Protein AF-R9KSI9-F1 (afdb_monomer)

Structure (mmCIF, N/CA/C/O backbone):
data_AF-R9KSI9-F1
#
_entry.id   AF-R9KSI9-F1
#
loop_
_atom_site.group_PDB
_atom_site.id
_atom_site.type_symbol
_atom_site.label_atom_id
_atom_site.label_alt_id
_atom_site.label_comp_id
_atom_site.label_asym_id
_atom_site.label_entity_id
_atom_site.label_seq_id
_atom_site.pdbx_PDB_ins_code
_atom_site.Cartn_x
_atom_site.Cartn_y
_atom_site.Cartn_z
_atom_site.occupancy
_atom_site.B_iso_or_equiv
_atom_site.auth_seq_id
_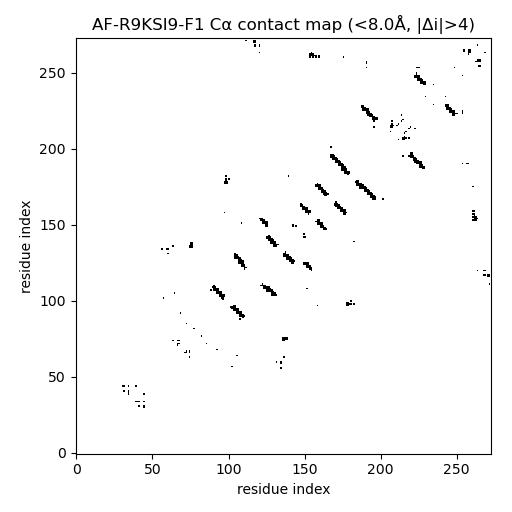atom_site.auth_comp_id
_atom_site.auth_asym_id
_atom_site.auth_atom_id
_atom_site.pdbx_PDB_model_num
ATOM 1 N N . MET A 1 1 ? -2.926 -56.319 15.032 1.00 34.53 1 MET A N 1
ATOM 2 C CA . MET A 1 1 ? -3.836 -56.037 16.160 1.00 34.53 1 MET A CA 1
ATOM 3 C C . MET A 1 1 ? -4.052 -54.531 16.186 1.00 34.53 1 MET A C 1
ATOM 5 O O . MET A 1 1 ? -3.227 -53.806 16.716 1.00 34.53 1 MET A O 1
ATOM 9 N N . ILE A 1 2 ? -5.070 -54.067 15.459 1.00 29.95 2 ILE A N 1
ATOM 10 C CA . ILE A 1 2 ? -5.413 -52.649 15.288 1.00 29.95 2 ILE A CA 1
ATOM 11 C C . ILE A 1 2 ? -6.760 -52.469 15.987 1.00 29.95 2 ILE A C 1
ATOM 13 O O . ILE A 1 2 ? -7.761 -53.040 15.557 1.00 29.95 2 ILE A O 1
ATOM 17 N N . LEU A 1 3 ? -6.753 -51.752 17.108 1.00 26.56 3 LEU A N 1
ATOM 18 C CA . LEU A 1 3 ? -7.946 -51.378 17.861 1.00 26.56 3 LEU A CA 1
ATOM 19 C C . LEU A 1 3 ? -8.679 -50.271 17.096 1.00 26.56 3 LEU A C 1
ATOM 21 O O . LEU A 1 3 ? -8.248 -49.123 17.079 1.00 26.56 3 LEU A O 1
ATOM 25 N N . THR A 1 4 ? -9.792 -50.623 16.460 1.00 28.61 4 THR A N 1
ATOM 26 C CA . THR A 1 4 ? -10.783 -49.667 15.962 1.00 28.61 4 THR A CA 1
ATOM 27 C C . THR A 1 4 ? -11.783 -49.387 17.083 1.00 28.61 4 THR A C 1
ATOM 29 O O . THR A 1 4 ? -12.500 -50.281 17.526 1.00 28.61 4 THR A O 1
ATOM 32 N N . MET A 1 5 ? -11.823 -48.146 17.574 1.00 28.83 5 MET A N 1
ATOM 33 C CA . MET A 1 5 ? -12.897 -47.671 18.453 1.00 28.83 5 MET A CA 1
ATOM 34 C C . MET A 1 5 ? -13.918 -46.850 17.649 1.00 28.83 5 MET A C 1
ATOM 36 O O . MET A 1 5 ? -13.527 -46.073 16.776 1.00 28.83 5 MET A O 1
ATOM 40 N N . PRO A 1 6 ? -15.225 -46.995 17.930 1.00 30.89 6 PRO A N 1
ATOM 41 C CA . PRO A 1 6 ? -16.285 -46.331 17.184 1.00 30.89 6 PRO A CA 1
ATOM 42 C C . PRO A 1 6 ? -16.424 -44.852 17.569 1.00 30.89 6 PRO A C 1
ATOM 44 O O . PRO A 1 6 ? -16.418 -44.486 18.747 1.00 30.89 6 PRO A O 1
ATOM 47 N N . MET A 1 7 ? -16.627 -44.001 16.560 1.00 27.70 7 MET A N 1
ATOM 48 C CA . MET A 1 7 ? -16.953 -42.585 16.731 1.00 27.70 7 MET A CA 1
ATOM 49 C C . MET A 1 7 ? -18.297 -42.419 17.456 1.00 27.70 7 MET A C 1
ATOM 51 O O . MET A 1 7 ? -19.356 -42.764 16.927 1.00 27.70 7 MET A O 1
ATOM 55 N N . LYS A 1 8 ? -18.284 -41.816 18.649 1.00 30.56 8 LYS A N 1
ATOM 56 C CA . LYS A 1 8 ? -19.498 -41.261 19.261 1.00 30.56 8 LYS A CA 1
ATOM 57 C C . LYS A 1 8 ? -19.874 -39.972 18.526 1.00 30.56 8 LYS A C 1
ATOM 59 O O . LYS A 1 8 ? -19.143 -38.988 18.601 1.00 30.56 8 LYS A O 1
ATOM 64 N N . LYS A 1 9 ? -21.042 -39.951 17.873 1.00 31.80 9 LYS A N 1
ATOM 65 C CA . LYS A 1 9 ? -21.695 -38.711 17.417 1.00 31.80 9 LYS A CA 1
ATOM 66 C C . LYS A 1 9 ? -21.897 -37.787 18.624 1.00 31.80 9 LYS A C 1
ATOM 68 O O . LYS A 1 9 ? -22.726 -38.078 19.486 1.00 31.80 9 LYS A O 1
ATOM 73 N N . ARG A 1 10 ? -21.150 -36.681 18.700 1.00 28.33 10 ARG A N 1
ATOM 74 C CA . ARG A 1 10 ? -21.434 -35.596 19.648 1.00 28.33 10 ARG A CA 1
ATOM 75 C C . ARG A 1 10 ? -22.488 -34.682 19.035 1.00 28.33 10 ARG A C 1
ATOM 77 O O . ARG A 1 10 ? -22.303 -34.103 17.972 1.00 28.33 10 ARG A O 1
ATOM 84 N N . ARG A 1 11 ? -23.628 -34.625 19.714 1.00 25.53 11 ARG A N 1
ATOM 85 C CA . ARG A 1 11 ? -24.758 -33.741 19.442 1.00 25.53 11 ARG A CA 1
ATOM 86 C C . ARG A 1 11 ? -24.325 -32.328 19.846 1.00 25.53 11 ARG A C 1
ATOM 88 O O . ARG A 1 11 ? -24.070 -32.103 21.026 1.00 25.53 11 ARG A O 1
ATOM 95 N N . ILE A 1 12 ? -24.203 -31.409 18.891 1.00 27.19 12 ILE A N 1
ATOM 96 C CA . ILE A 1 12 ? -24.001 -29.987 19.193 1.00 27.19 12 ILE A CA 1
ATOM 97 C C . ILE A 1 12 ? -25.326 -29.465 19.749 1.00 27.19 12 ILE A C 1
ATOM 99 O O . ILE A 1 12 ? -26.349 -29.458 19.064 1.00 27.19 12 ILE A O 1
ATOM 103 N N . VAL A 1 13 ? -25.317 -29.107 21.030 1.00 24.95 13 VAL A N 1
ATOM 104 C CA . VAL A 1 13 ? -26.408 -28.389 21.682 1.00 24.95 13 VAL A CA 1
ATOM 105 C C . VAL A 1 13 ? -26.213 -26.919 21.336 1.00 24.95 13 VAL A C 1
ATOM 107 O O . VAL A 1 13 ? -25.248 -26.306 21.782 1.00 24.95 13 VAL A O 1
ATOM 110 N N . PHE A 1 14 ? -27.110 -26.354 20.528 1.00 26.41 14 PHE A N 1
ATOM 111 C CA . PHE A 1 14 ? -27.194 -24.907 20.366 1.00 26.41 14 PHE A CA 1
ATOM 112 C C . PHE A 1 14 ? -27.601 -24.300 21.711 1.00 26.41 14 PHE A C 1
ATOM 114 O O . PHE A 1 14 ? -28.753 -24.416 22.133 1.00 26.41 14 PHE A O 1
ATOM 121 N N . GLY A 1 15 ? -26.652 -23.661 22.391 1.00 26.27 15 GLY A N 1
ATOM 122 C CA . GLY A 1 15 ? -26.946 -22.737 23.476 1.00 26.27 15 GLY A CA 1
ATOM 123 C C . GLY A 1 15 ? -27.655 -21.519 22.897 1.00 26.27 15 GLY A C 1
ATOM 124 O O . GLY A 1 15 ? -27.023 -20.560 22.474 1.00 26.27 15 GLY A O 1
ATOM 125 N N . THR A 1 16 ? -28.983 -21.562 22.826 1.00 36.62 16 THR A N 1
ATOM 126 C CA . THR A 1 16 ? -29.793 -20.379 22.539 1.00 36.62 16 THR A CA 1
ATOM 127 C C . THR A 1 16 ? -29.738 -19.461 23.757 1.00 36.62 16 THR A C 1
ATOM 129 O O . THR A 1 16 ? -30.407 -19.746 24.756 1.00 36.62 16 THR A O 1
ATOM 132 N N . SER A 1 17 ? -28.979 -18.364 23.703 1.00 35.94 17 SER A N 1
ATOM 133 C CA . SER A 1 17 ? -29.103 -17.305 24.706 1.00 35.94 17 SER A CA 1
ATOM 134 C C . SER A 1 17 ? -30.480 -16.643 24.537 1.00 35.94 17 SER A C 1
ATOM 136 O O . SER A 1 17 ? -30.744 -15.828 23.654 1.00 35.94 17 SER A O 1
ATOM 138 N N . LYS A 1 18 ? -31.434 -17.074 25.369 1.00 36.25 18 LYS A N 1
ATOM 139 C CA . LYS A 1 18 ? -32.812 -16.556 25.405 1.00 36.25 18 LYS A CA 1
ATOM 140 C C . LYS A 1 18 ? -32.886 -15.082 25.823 1.00 36.25 18 LYS A C 1
ATOM 142 O O . LYS A 1 18 ? -33.940 -14.477 25.658 1.00 36.25 18 LYS A O 1
ATOM 147 N N . GLU A 1 19 ? -31.810 -14.513 26.357 1.00 34.62 19 GLU A N 1
ATOM 148 C CA . GLU A 1 19 ? -31.802 -13.158 26.915 1.00 34.62 19 GLU A CA 1
ATOM 149 C C . GLU A 1 19 ? -31.590 -12.071 25.858 1.00 34.62 19 GLU A C 1
ATOM 151 O O . GLU A 1 19 ? -32.329 -11.090 25.857 1.00 34.62 19 GLU A O 1
ATOM 156 N N . VAL A 1 20 ? -30.720 -12.281 24.865 1.00 35.41 20 VAL A N 1
ATOM 157 C CA . VAL A 1 20 ? -30.458 -11.271 23.816 1.00 35.41 20 VAL A CA 1
ATOM 158 C C . VAL A 1 20 ? -31.670 -11.093 22.891 1.00 35.41 20 VAL A C 1
ATOM 160 O O . VAL A 1 20 ? -32.052 -9.974 22.550 1.00 35.41 20 VAL A O 1
ATOM 163 N N . ARG A 1 21 ? -32.382 -12.187 22.575 1.00 31.81 21 ARG A N 1
ATOM 164 C CA . ARG A 1 21 ? -33.659 -12.110 21.839 1.00 31.81 21 ARG A CA 1
ATOM 165 C C . ARG A 1 21 ? -34.774 -11.442 22.644 1.00 31.81 21 ARG A C 1
ATOM 167 O O . ARG A 1 21 ? -35.685 -10.895 22.035 1.00 31.81 21 ARG A O 1
ATOM 174 N N . ARG A 1 22 ? -34.726 -11.467 23.982 1.00 34.38 22 ARG A N 1
ATOM 175 C CA . ARG A 1 22 ? -35.733 -10.809 24.831 1.00 34.38 22 ARG A CA 1
ATOM 176 C C . ARG A 1 22 ? -35.552 -9.298 24.874 1.00 34.38 22 ARG A C 1
ATOM 178 O O . ARG A 1 22 ? -36.561 -8.609 24.863 1.00 34.38 22 ARG A O 1
ATOM 185 N N . VAL A 1 23 ? -34.321 -8.787 24.864 1.00 40.56 23 VAL A N 1
ATOM 186 C CA . VAL A 1 23 ? -34.067 -7.336 24.910 1.00 40.56 23 VAL A CA 1
ATOM 187 C C . VAL A 1 23 ? -34.425 -6.667 23.578 1.00 40.56 23 VAL A C 1
ATOM 189 O O . VAL A 1 23 ? -35.165 -5.686 23.578 1.00 40.56 23 VAL A O 1
ATOM 192 N N . MET A 1 24 ? -34.034 -7.254 22.437 1.00 34.09 24 MET A N 1
ATOM 193 C CA . MET A 1 24 ? -34.452 -6.741 21.121 1.00 34.09 24 MET A CA 1
ATOM 194 C C . MET A 1 24 ? -35.958 -6.903 20.867 1.00 34.09 24 MET A C 1
ATOM 196 O O . MET A 1 24 ? -36.599 -5.981 20.368 1.00 34.09 24 MET A O 1
ATOM 200 N N . ALA A 1 25 ? -36.562 -8.035 21.257 1.00 42.75 25 ALA A N 1
ATOM 201 C CA . ALA A 1 25 ? -38.007 -8.212 21.114 1.00 42.75 25 ALA A CA 1
ATOM 202 C C . ALA A 1 25 ? -38.805 -7.292 22.052 1.00 42.75 25 ALA A C 1
ATOM 204 O O . ALA A 1 25 ? -39.869 -6.830 21.659 1.00 42.75 25 ALA A O 1
ATOM 205 N N . ALA A 1 26 ? -38.308 -6.992 23.259 1.00 45.09 26 ALA A N 1
ATOM 206 C CA . ALA A 1 26 ? -38.962 -6.066 24.182 1.00 45.09 26 ALA A CA 1
ATOM 207 C C . ALA A 1 26 ? -38.886 -4.613 23.696 1.00 45.09 26 ALA A C 1
ATOM 209 O O . ALA A 1 26 ? -39.880 -3.905 23.810 1.00 45.09 26 ALA A O 1
ATOM 210 N N . GLY A 1 27 ? -37.762 -4.188 23.106 1.00 44.56 27 GLY A N 1
ATOM 211 C CA . GLY A 1 27 ? -37.630 -2.856 22.502 1.00 44.56 27 GLY A CA 1
ATOM 212 C C . GLY A 1 27 ? -38.573 -2.659 21.313 1.00 44.56 27 GLY A C 1
ATOM 213 O O . GLY A 1 27 ? -39.314 -1.679 21.264 1.00 44.56 27 GLY A O 1
ATOM 214 N N . ILE A 1 28 ? -38.632 -3.642 20.407 1.00 49.47 28 ILE A N 1
ATOM 215 C CA . ILE A 1 28 ? -39.533 -3.614 19.244 1.00 49.47 28 ILE A CA 1
ATOM 216 C C . ILE A 1 28 ? -41.004 -3.693 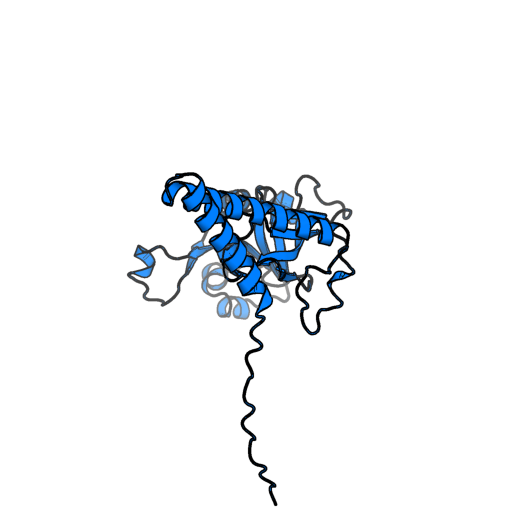19.688 1.00 49.47 28 ILE A C 1
ATOM 218 O O . ILE A 1 28 ? -41.842 -2.951 19.182 1.00 49.47 28 ILE A O 1
ATOM 222 N N . LEU A 1 29 ? -41.337 -4.536 20.673 1.00 44.16 29 LEU A N 1
ATOM 223 C CA . LEU A 1 29 ? -42.703 -4.648 21.191 1.00 44.16 29 LEU A CA 1
ATOM 224 C C . LEU A 1 29 ? -43.132 -3.382 21.951 1.00 44.16 29 LEU A C 1
ATOM 226 O O . LEU A 1 29 ? -44.269 -2.949 21.797 1.00 44.16 29 LEU A O 1
ATOM 230 N N . ALA A 1 30 ? -42.234 -2.754 22.718 1.00 49.59 30 ALA A N 1
ATOM 231 C CA . ALA A 1 30 ? -42.502 -1.488 23.395 1.00 49.59 30 ALA A CA 1
ATOM 232 C C . ALA A 1 30 ? -42.721 -0.347 22.393 1.00 49.59 30 ALA A C 1
ATOM 234 O O . ALA A 1 30 ? -43.662 0.418 22.572 1.00 49.59 30 ALA A O 1
ATOM 235 N N . ALA A 1 31 ? -41.938 -0.273 21.311 1.00 48.16 31 ALA A N 1
ATOM 236 C CA . ALA A 1 31 ? -42.111 0.722 20.247 1.00 48.16 31 ALA A CA 1
ATOM 237 C C . ALA A 1 31 ? -43.411 0.521 19.441 1.00 48.16 31 ALA A C 1
ATOM 239 O O . ALA A 1 31 ? -44.096 1.491 19.105 1.00 48.16 31 ALA A O 1
ATOM 240 N N . ILE A 1 32 ? -43.800 -0.736 19.190 1.00 48.97 32 ILE A N 1
ATOM 241 C CA . ILE A 1 32 ? -45.085 -1.079 18.560 1.00 48.97 32 ILE A CA 1
ATOM 242 C C . ILE A 1 32 ? -46.253 -0.709 19.487 1.00 48.97 32 ILE A C 1
ATOM 244 O O . ILE A 1 32 ? -47.210 -0.083 19.037 1.00 48.97 32 ILE A O 1
ATOM 248 N N . ILE A 1 33 ? -46.167 -1.022 20.785 1.00 52.44 33 ILE A N 1
ATOM 249 C CA . ILE A 1 33 ? -47.194 -0.657 21.774 1.00 52.44 33 ILE A CA 1
ATOM 250 C C . ILE A 1 33 ? -47.290 0.871 21.919 1.00 52.44 33 ILE A C 1
ATOM 252 O O . ILE A 1 33 ? -48.395 1.408 21.921 1.00 52.44 33 ILE A O 1
ATOM 256 N N . LEU A 1 34 ? -46.162 1.591 21.953 1.00 45.16 34 LEU A N 1
ATOM 257 C CA . LEU A 1 34 ? -46.152 3.054 22.033 1.00 45.16 34 LEU A CA 1
ATOM 258 C C . LEU A 1 34 ? -46.755 3.704 20.777 1.00 45.16 34 LEU A C 1
ATOM 260 O O . LEU A 1 34 ? -47.478 4.691 20.897 1.00 45.16 34 LEU A O 1
ATOM 264 N N . SER A 1 35 ? -46.527 3.139 19.586 1.00 44.28 35 SER A N 1
ATOM 265 C CA . SER A 1 35 ? -47.115 3.630 18.326 1.00 44.28 35 SER A CA 1
ATOM 266 C C . SER A 1 35 ? -48.624 3.396 18.257 1.00 44.28 35 SER A C 1
ATOM 268 O O . SER A 1 35 ? -49.367 4.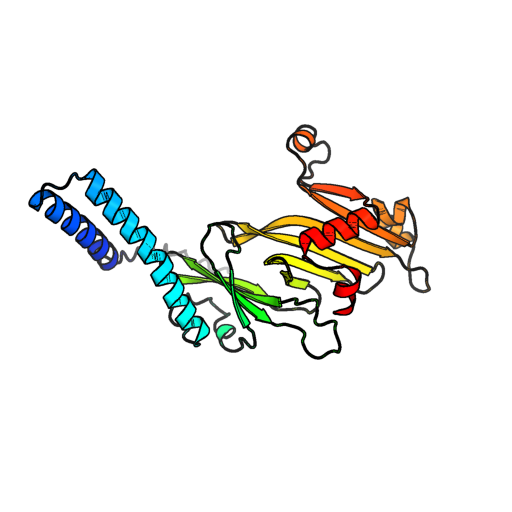283 17.838 1.00 44.28 35 SER A O 1
ATOM 270 N N . ILE A 1 36 ? -49.094 2.245 18.752 1.00 52.06 36 ILE A N 1
ATOM 271 C CA . ILE A 1 36 ? -50.528 1.945 18.883 1.00 52.06 36 ILE A CA 1
ATOM 272 C C . ILE A 1 36 ? -51.190 2.891 19.904 1.00 52.06 36 ILE A C 1
ATOM 274 O O . ILE A 1 36 ? -52.328 3.310 19.699 1.00 52.06 36 ILE A O 1
ATOM 278 N N . CYS A 1 37 ? -50.481 3.283 20.969 1.00 47.78 37 CYS A N 1
ATOM 279 C CA . CYS A 1 37 ? -50.993 4.191 22.001 1.00 47.78 37 CYS A CA 1
ATOM 280 C C . CYS A 1 37 ? -50.920 5.689 21.643 1.00 47.78 37 CYS A C 1
ATOM 282 O O . CYS A 1 37 ? -51.645 6.474 22.250 1.00 47.78 37 CYS A O 1
ATOM 284 N N . THR A 1 38 ? -50.076 6.106 20.691 1.00 50.94 38 THR A N 1
ATOM 285 C CA . THR A 1 38 ? -49.851 7.532 20.353 1.00 50.94 38 THR A CA 1
ATOM 286 C C . THR A 1 38 ? -50.381 7.949 18.980 1.00 50.94 38 THR A C 1
ATOM 288 O O . THR A 1 38 ? -50.316 9.127 18.635 1.00 50.94 38 THR A O 1
ATOM 291 N N . GLY A 1 39 ? -50.921 7.016 18.186 1.00 50.41 39 GLY A N 1
ATOM 292 C CA . GLY A 1 39 ? -51.439 7.312 16.846 1.00 50.41 39 GLY A CA 1
ATOM 293 C C . GLY A 1 39 ? -50.357 7.721 15.838 1.00 50.41 39 GLY A C 1
ATOM 294 O O . GLY A 1 39 ? -50.677 8.287 14.794 1.00 50.41 39 GLY A O 1
ATOM 295 N N . CYS A 1 40 ? -49.080 7.456 16.133 1.00 52.09 40 CYS A N 1
ATOM 296 C CA . CYS A 1 40 ? -47.991 7.674 15.186 1.00 52.09 40 CYS A CA 1
ATOM 297 C C . CYS A 1 40 ? -47.991 6.582 14.109 1.00 52.09 40 CYS A C 1
ATOM 299 O O . CYS A 1 40 ? -48.058 5.392 14.412 1.00 52.09 40 CYS A O 1
ATOM 301 N N . ASN A 1 41 ? -47.904 7.005 12.843 1.00 63.00 41 ASN A N 1
ATOM 302 C CA . ASN A 1 41 ? -47.788 6.126 11.679 1.00 63.00 41 ASN A CA 1
ATOM 303 C C . ASN A 1 41 ? -46.670 5.096 11.899 1.00 63.00 41 ASN A C 1
ATOM 305 O O . ASN A 1 41 ? -45.532 5.477 12.170 1.00 63.00 41 ASN A O 1
ATOM 309 N N . ALA A 1 42 ? -46.985 3.807 11.747 1.00 56.06 42 ALA A N 1
ATOM 310 C CA . ALA A 1 42 ? -46.041 2.706 11.959 1.00 56.06 42 ALA A CA 1
ATOM 311 C C . ALA A 1 42 ? -44.767 2.837 11.104 1.00 56.06 42 ALA A C 1
ATOM 313 O O . ALA A 1 42 ? -43.686 2.467 11.556 1.00 56.06 42 ALA A O 1
ATOM 314 N N . ASP A 1 43 ? -44.880 3.436 9.915 1.00 54.41 43 ASP A N 1
ATOM 315 C CA . ASP A 1 43 ? -43.736 3.741 9.053 1.00 54.41 43 ASP A CA 1
ATOM 316 C C . ASP A 1 43 ? -42.801 4.775 9.685 1.00 54.41 43 ASP A C 1
ATOM 318 O O . ASP A 1 43 ? -41.593 4.586 9.674 1.00 54.41 43 ASP A O 1
ATOM 322 N N . LYS A 1 44 ? -43.349 5.813 10.331 1.00 52.62 44 LYS A 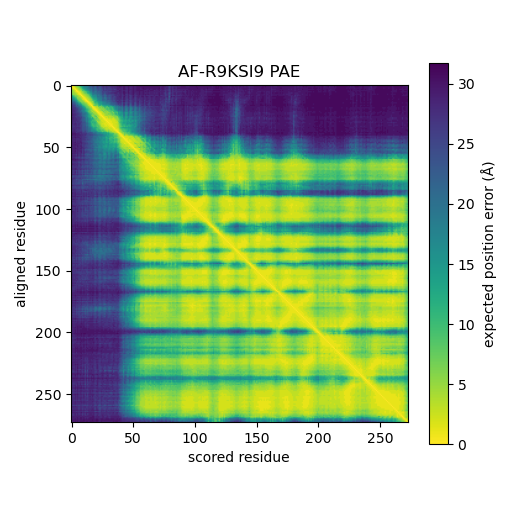N 1
ATOM 323 C CA . LYS A 1 44 ? -42.558 6.834 11.030 1.00 52.62 44 LYS A CA 1
ATOM 324 C C . LYS A 1 44 ? -41.835 6.240 12.239 1.00 52.62 44 LYS A C 1
ATOM 326 O O . LYS A 1 44 ? -40.645 6.455 12.396 1.00 52.62 44 LYS A O 1
ATOM 331 N N . ALA A 1 45 ? -42.523 5.423 13.036 1.00 55.78 45 ALA A N 1
ATOM 332 C CA . ALA A 1 45 ? -41.906 4.744 14.175 1.00 55.78 45 ALA A CA 1
ATOM 333 C C . ALA A 1 45 ? -40.793 3.774 13.747 1.00 55.78 45 ALA A C 1
ATOM 335 O O . ALA A 1 45 ? -39.765 3.674 14.415 1.00 55.78 45 ALA A O 1
ATOM 336 N N . LYS A 1 46 ? -40.969 3.080 12.617 1.00 55.44 46 LYS A N 1
ATOM 337 C CA . LYS A 1 46 ? -39.938 2.217 12.039 1.00 55.44 46 LYS A CA 1
ATOM 338 C C . LYS A 1 46 ? -38.729 3.029 11.571 1.00 55.44 46 LYS A C 1
ATOM 340 O O . LYS A 1 46 ? -37.613 2.682 11.941 1.00 55.44 46 LYS A O 1
ATOM 345 N N . THR A 1 47 ? -38.949 4.129 10.849 1.00 59.03 47 THR A N 1
ATOM 346 C CA . THR A 1 47 ? -37.878 5.039 10.419 1.00 59.03 47 THR A CA 1
ATOM 347 C C . THR A 1 47 ? -37.138 5.649 11.610 1.00 59.03 47 THR A C 1
ATOM 349 O O . THR A 1 47 ? -35.911 5.659 11.617 1.00 59.03 47 THR A O 1
ATOM 352 N N . ASP A 1 48 ? -37.850 6.084 12.650 1.00 55.53 48 ASP A N 1
ATOM 353 C CA . ASP A 1 48 ? -37.254 6.650 13.866 1.00 55.53 48 ASP A CA 1
ATOM 354 C C . ASP A 1 48 ? -36.411 5.603 14.624 1.00 55.53 48 ASP A C 1
ATOM 356 O O . ASP A 1 48 ? -35.338 5.914 15.138 1.00 55.53 48 ASP A O 1
ATOM 360 N N . THR A 1 49 ? -36.848 4.337 14.647 1.00 54.09 49 THR A N 1
ATOM 361 C CA . THR A 1 49 ? -36.108 3.235 15.291 1.00 54.09 49 THR A CA 1
ATOM 362 C C . THR A 1 49 ? -34.872 2.821 14.486 1.00 54.09 49 THR A C 1
ATOM 364 O O . THR A 1 49 ? -33.817 2.572 15.065 1.00 54.09 49 THR A O 1
ATOM 367 N N . GLU A 1 50 ? -34.980 2.761 13.156 1.00 56.72 50 GLU A N 1
ATOM 368 C CA . GLU A 1 50 ? -33.848 2.495 12.256 1.00 56.72 50 GLU A CA 1
ATOM 369 C C . GLU A 1 50 ? -32.807 3.619 12.337 1.00 56.72 50 GLU A C 1
ATOM 371 O O . GLU A 1 50 ? -31.613 3.339 12.394 1.00 56.72 50 GLU A O 1
ATOM 376 N N . SER A 1 51 ? -33.259 4.871 12.447 1.00 53.09 51 SER A N 1
ATOM 377 C CA . SER A 1 51 ? -32.389 6.044 12.603 1.00 53.09 51 SER A CA 1
ATOM 378 C C . SER A 1 51 ? -31.682 6.039 13.962 1.00 53.09 51 SER A C 1
ATOM 380 O O . SER A 1 51 ? -30.467 6.196 14.022 1.00 53.09 51 SER A O 1
ATOM 382 N N . ALA A 1 52 ? -32.402 5.747 15.050 1.00 52.66 52 ALA A N 1
ATOM 383 C CA . ALA A 1 52 ? -31.805 5.613 16.379 1.00 52.66 52 ALA A CA 1
ATOM 384 C C . ALA A 1 52 ? -30.797 4.451 16.454 1.00 52.66 52 ALA A C 1
ATOM 386 O O . ALA A 1 52 ? -29.731 4.594 17.048 1.00 52.66 52 ALA A O 1
ATOM 387 N N . SER A 1 53 ? -31.096 3.305 15.829 1.00 57.00 53 SER A N 1
ATOM 388 C CA . SER A 1 53 ? -30.160 2.175 15.744 1.00 57.00 53 SER A CA 1
ATOM 389 C C . SER A 1 53 ? -28.925 2.510 14.903 1.00 57.00 53 SER A C 1
ATOM 391 O O . SER A 1 53 ? -27.831 2.064 15.243 1.00 57.00 53 SER A O 1
ATOM 393 N N . ALA A 1 54 ? -29.089 3.288 13.830 1.00 59.91 54 ALA A N 1
ATOM 394 C CA . ALA A 1 54 ? -27.990 3.743 12.984 1.00 59.91 54 ALA A CA 1
ATOM 395 C C . ALA A 1 54 ? -27.083 4.765 13.691 1.00 59.91 54 ALA A C 1
ATOM 397 O O . ALA A 1 54 ? -25.895 4.806 13.398 1.00 59.91 54 ALA A O 1
ATOM 398 N N . GLU A 1 55 ? -27.605 5.549 14.640 1.00 59.78 55 GLU A N 1
ATOM 399 C CA . GLU A 1 55 ? -26.814 6.477 15.465 1.00 59.78 55 GLU A CA 1
ATOM 400 C C . GLU A 1 55 ? -26.146 5.798 16.674 1.00 59.78 55 GLU A C 1
ATOM 402 O O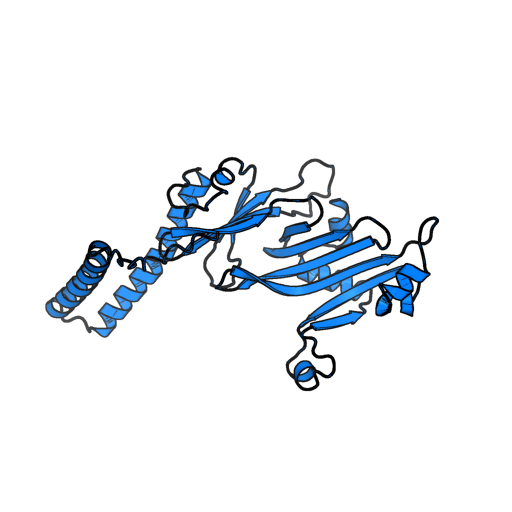 . GLU A 1 55 ? -25.047 6.185 17.080 1.00 59.78 55 GLU A O 1
ATOM 407 N N . LEU A 1 56 ? -26.775 4.762 17.239 1.00 57.91 56 LEU A N 1
ATOM 408 C CA . LEU A 1 56 ? -26.256 4.005 18.385 1.00 57.91 56 LEU A CA 1
ATOM 409 C C . LEU A 1 56 ? -25.019 3.161 18.038 1.00 57.91 56 LEU A C 1
ATOM 411 O O . LEU A 1 56 ? -24.117 3.037 18.865 1.00 57.91 56 LEU A O 1
ATOM 415 N N . GLU A 1 57 ? -24.947 2.594 16.832 1.00 72.75 57 GLU A N 1
ATOM 416 C CA . GLU A 1 57 ? -23.816 1.750 16.410 1.00 72.75 57 GLU A CA 1
ATOM 417 C C . GLU A 1 57 ? -22.479 2.525 16.311 1.00 72.75 57 GLU A C 1
ATOM 419 O O . GLU A 1 57 ? -21.503 2.086 16.926 1.00 72.75 57 GLU A O 1
ATOM 424 N N . PRO A 1 58 ? -22.398 3.707 15.662 1.00 74.00 58 PRO A N 1
ATOM 425 C CA . PRO A 1 58 ? -21.195 4.544 15.670 1.00 74.00 58 PRO A CA 1
ATOM 426 C C . PRO A 1 58 ? -20.768 5.002 17.070 1.00 74.00 58 PRO A C 1
ATOM 428 O O . PRO A 1 58 ? -19.577 5.002 17.382 1.00 74.00 58 PRO A O 1
ATOM 431 N N . GLN A 1 59 ? -21.723 5.363 17.937 1.00 77.25 59 GLN A N 1
ATOM 432 C CA . GLN A 1 59 ? -21.426 5.797 19.309 1.00 77.25 59 GLN A CA 1
ATOM 433 C C . GLN A 1 59 ? -20.864 4.650 20.157 1.00 77.25 59 GLN A C 1
ATOM 435 O O . GLN A 1 59 ? -19.868 4.824 20.863 1.00 77.25 59 GLN A O 1
ATOM 440 N N . ASN A 1 60 ? -21.461 3.460 20.053 1.00 83.00 60 ASN A N 1
ATOM 441 C CA . ASN A 1 60 ? -20.973 2.264 20.736 1.00 83.00 60 ASN A CA 1
ATOM 442 C C . ASN A 1 60 ? -19.589 1.846 20.223 1.00 83.00 60 ASN A C 1
ATOM 444 O O . ASN A 1 60 ? -18.718 1.533 21.033 1.00 83.00 60 ASN A O 1
ATOM 448 N N . ARG A 1 61 ? -19.367 1.886 18.901 1.00 87.75 61 ARG A N 1
ATOM 449 C CA . ARG A 1 61 ? -18.058 1.632 18.280 1.00 87.75 61 ARG A CA 1
ATOM 450 C C . ARG A 1 61 ? -16.993 2.579 18.832 1.00 87.75 61 ARG A C 1
ATOM 452 O O . ARG A 1 61 ? -15.966 2.106 19.305 1.00 87.75 61 ARG A O 1
ATOM 459 N N . SER A 1 62 ? -17.255 3.891 18.819 1.00 89.31 62 SER A N 1
ATOM 460 C CA . SER A 1 62 ? -16.311 4.892 19.336 1.00 89.31 62 SER A CA 1
ATOM 461 C C . SER A 1 62 ? -15.916 4.594 20.777 1.00 89.31 62 SER A C 1
ATOM 463 O O . SER A 1 62 ? -14.732 4.584 21.088 1.00 89.31 62 SER A O 1
ATOM 465 N N . ARG A 1 63 ? -16.894 4.284 21.636 1.00 91.00 63 ARG A N 1
ATOM 466 C CA . ARG A 1 63 ? -16.640 3.958 23.041 1.00 91.00 63 ARG A CA 1
ATOM 467 C C . ARG A 1 63 ? -15.762 2.714 23.211 1.00 91.00 63 ARG A C 1
ATOM 469 O O . ARG A 1 63 ? -14.892 2.713 24.071 1.00 91.00 63 ARG A O 1
ATOM 476 N N . MET A 1 64 ? -15.999 1.656 22.435 1.00 91.75 64 MET A N 1
ATOM 477 C CA . MET A 1 64 ? -15.178 0.438 22.499 1.00 91.75 64 MET A CA 1
ATOM 478 C C . MET A 1 64 ? -13.736 0.707 22.058 1.00 91.75 64 MET A C 1
ATOM 480 O O . MET A 1 64 ? -12.800 0.192 22.660 1.00 91.75 64 MET A O 1
ATOM 484 N N . PHE A 1 65 ? -13.542 1.555 21.049 1.00 93.88 65 PHE A N 1
ATOM 485 C CA . PHE A 1 65 ? -12.206 1.980 20.638 1.00 93.88 65 PHE A CA 1
ATOM 486 C C . PHE A 1 65 ? -11.528 2.874 21.681 1.00 93.88 65 PHE A C 1
ATOM 488 O O . PHE A 1 65 ? -10.359 2.643 21.970 1.00 93.88 65 PHE A O 1
ATOM 495 N N . ASP A 1 66 ? -12.260 3.789 22.332 1.00 93.19 66 ASP A N 1
ATOM 496 C CA . ASP A 1 66 ? -11.730 4.586 23.452 1.00 93.19 66 ASP A CA 1
ATOM 497 C C . ASP A 1 66 ? -11.186 3.681 24.578 1.00 93.19 66 ASP A C 1
ATOM 499 O O . ASP A 1 66 ? -10.174 3.998 25.201 1.00 93.19 66 ASP A O 1
ATOM 503 N N . GLN A 1 67 ? -11.856 2.553 24.855 1.00 91.00 67 GLN A N 1
ATOM 504 C CA . GLN A 1 67 ? -11.404 1.577 25.854 1.00 91.00 67 GLN A CA 1
ATOM 505 C C . GLN A 1 67 ? -10.075 0.933 25.449 1.00 91.00 67 GLN A C 1
ATOM 507 O O . GLN A 1 67 ? -9.149 0.890 26.257 1.00 91.00 67 GLN A O 1
ATOM 512 N N . ILE A 1 68 ? -9.960 0.492 24.196 1.00 90.00 68 ILE A N 1
ATOM 513 C CA . ILE A 1 68 ? -8.739 -0.133 23.672 1.00 90.00 68 ILE A CA 1
ATOM 514 C C . ILE A 1 68 ? -7.561 0.844 23.707 1.00 90.00 68 ILE A C 1
ATOM 516 O O . ILE A 1 68 ? -6.489 0.492 24.191 1.00 90.00 68 ILE A O 1
ATOM 520 N N . GLU A 1 69 ? -7.773 2.089 23.276 1.00 90.38 69 GLU A N 1
ATOM 521 C CA . GLU A 1 69 ? -6.764 3.157 23.312 1.00 90.38 69 GLU A CA 1
ATOM 522 C C . GLU A 1 69 ? -6.248 3.428 24.743 1.00 90.38 69 GLU A C 1
ATOM 524 O O . GLU A 1 69 ? -5.105 3.841 24.931 1.00 90.38 69 GLU A O 1
ATOM 529 N N . GLN A 1 70 ? -7.072 3.159 25.764 1.00 89.94 70 GLN A N 1
ATOM 530 C CA . GLN A 1 70 ? -6.733 3.275 27.191 1.00 89.94 70 GLN A CA 1
ATOM 531 C C . GLN A 1 70 ? -6.163 1.978 27.798 1.00 89.94 70 GLN A C 1
ATOM 533 O O . GLN A 1 70 ? -5.866 1.941 28.995 1.00 89.94 70 GLN A O 1
ATOM 538 N N . GLY A 1 71 ? -6.010 0.917 27.002 1.00 86.81 71 GLY A N 1
ATOM 539 C CA . GLY A 1 71 ? -5.506 -0.388 27.435 1.00 86.81 71 GLY A CA 1
ATOM 540 C C . GLY A 1 71 ? -6.560 -1.319 28.048 1.00 86.81 71 GLY A C 1
ATOM 541 O O . GLY A 1 71 ? -6.202 -2.321 28.669 1.00 86.81 71 GLY A O 1
ATOM 542 N N . ASP A 1 72 ? -7.852 -1.015 27.899 1.00 87.56 72 ASP A N 1
ATOM 543 C CA . ASP A 1 72 ? -8.954 -1.913 28.255 1.00 87.56 72 ASP A CA 1
ATOM 544 C C . ASP A 1 72 ? -9.369 -2.772 27.052 1.00 87.56 72 ASP A C 1
ATOM 546 O O . ASP A 1 72 ? -10.167 -2.388 26.195 1.00 87.56 72 ASP A O 1
ATOM 550 N N . TRP A 1 73 ? -8.844 -3.994 27.035 1.00 86.31 73 TRP A N 1
ATOM 551 C CA . TRP A 1 73 ? -9.059 -4.983 25.977 1.00 86.31 73 TRP A CA 1
ATOM 552 C C . TRP A 1 73 ? -10.293 -5.867 26.202 1.00 86.31 73 TRP A C 1
ATOM 554 O O . TRP A 1 73 ? -10.499 -6.835 25.473 1.00 86.31 73 TRP A O 1
ATOM 564 N N . SER A 1 74 ? -11.130 -5.574 27.204 1.00 85.62 74 SER A N 1
ATOM 565 C CA . SER A 1 74 ? -12.264 -6.437 27.582 1.00 85.62 74 SER A CA 1
ATOM 566 C C . SER A 1 74 ? -13.341 -6.576 26.500 1.00 85.62 74 SER A C 1
ATOM 568 O O . SER A 1 74 ? -14.088 -7.557 26.501 1.00 85.62 74 SER A O 1
ATOM 570 N N . CYS A 1 75 ? -13.423 -5.614 25.575 1.00 86.25 75 CYS A N 1
ATOM 571 C CA . CYS A 1 75 ? -14.342 -5.642 24.436 1.00 86.25 75 CYS A CA 1
ATOM 572 C C . CYS A 1 75 ? -13.782 -6.379 23.205 1.00 86.25 75 CYS A C 1
ATOM 574 O O . CYS A 1 75 ? -14.531 -6.632 22.253 1.00 86.25 75 CYS A O 1
ATOM 576 N N . VAL A 1 76 ? -12.492 -6.738 23.221 1.00 88.31 76 VAL A N 1
ATOM 577 C CA . VAL A 1 76 ? -11.837 -7.458 22.129 1.00 88.31 76 VAL A CA 1
ATOM 578 C C . VAL A 1 76 ? -12.120 -8.946 22.260 1.00 88.31 76 VAL A C 1
ATOM 580 O O . VAL A 1 76 ? -11.916 -9.574 23.300 1.00 88.31 76 VAL A O 1
ATOM 583 N N . LYS A 1 77 ? -12.601 -9.530 21.169 1.00 88.12 77 LYS A N 1
ATOM 584 C CA . LYS A 1 77 ? -12.816 -10.962 21.040 1.00 88.12 77 LYS A CA 1
ATOM 585 C C . LYS A 1 77 ? -11.474 -11.689 21.206 1.00 88.12 77 LYS A C 1
ATOM 587 O O . LYS A 1 77 ? -10.545 -11.405 20.450 1.00 88.12 77 LYS A O 1
ATOM 592 N N . PRO A 1 78 ? -11.366 -12.647 22.143 1.00 81.00 78 PRO A N 1
ATOM 593 C CA . PRO A 1 78 ? -10.137 -13.405 22.326 1.00 81.00 78 PRO A CA 1
ATOM 594 C C . PRO A 1 78 ? -9.738 -14.147 21.049 1.00 81.00 78 PRO A C 1
ATOM 596 O O . PRO A 1 78 ? -10.587 -14.754 20.388 1.00 81.00 78 PRO A O 1
ATOM 599 N N . ILE A 1 79 ? -8.442 -14.136 20.743 1.00 78.19 79 ILE A N 1
ATOM 600 C CA . ILE A 1 79 ? -7.847 -14.926 19.664 1.00 78.19 79 ILE A CA 1
ATOM 601 C C . ILE A 1 79 ? -6.983 -16.000 20.302 1.00 78.19 79 ILE A C 1
ATOM 603 O O . ILE A 1 79 ? -6.027 -15.688 21.011 1.00 78.19 79 ILE A O 1
ATOM 607 N N . GLU A 1 80 ? -7.344 -17.255 20.043 1.00 76.62 80 GLU A N 1
ATOM 608 C CA . GLU A 1 80 ? -6.646 -18.423 20.573 1.00 76.62 80 GLU A CA 1
ATOM 609 C C . GLU A 1 80 ? -5.167 -18.401 20.163 1.00 76.62 80 GLU A C 1
ATOM 611 O O . GLU A 1 80 ? -4.843 -18.368 18.975 1.00 76.62 80 GLU A O 1
ATOM 616 N N . GLY A 1 81 ? -4.270 -18.420 21.150 1.00 69.81 81 GLY A N 1
ATOM 617 C CA . GLY A 1 81 ? -2.821 -18.454 20.937 1.00 69.81 81 GLY A CA 1
ATOM 618 C C . GLY A 1 81 ? -2.181 -17.105 20.600 1.00 69.81 81 GLY A C 1
ATOM 619 O O . GLY A 1 81 ? -0.992 -17.073 20.297 1.00 69.81 81 GLY A O 1
ATOM 620 N N . MET A 1 82 ? -2.936 -16.005 20.651 1.00 67.62 82 MET A N 1
ATOM 621 C CA . MET A 1 82 ? -2.454 -14.635 20.418 1.00 67.62 82 MET A CA 1
ATOM 622 C C . MET A 1 82 ? -2.805 -13.690 21.575 1.00 67.62 82 MET A C 1
ATOM 624 O O . MET A 1 82 ? -2.746 -12.470 21.445 1.00 67.62 82 MET A O 1
ATOM 628 N N . GLU A 1 83 ? -3.148 -14.238 22.743 1.00 67.12 83 GLU A N 1
ATOM 629 C CA . GLU A 1 83 ? -3.583 -13.473 23.915 1.00 67.12 83 GLU A CA 1
ATOM 630 C C . GLU A 1 83 ? -2.492 -12.540 24.473 1.00 67.12 83 GLU A C 1
ATOM 632 O O . GLU A 1 83 ? -2.797 -11.638 25.249 1.00 67.12 83 GLU A O 1
ATOM 637 N N . TYR A 1 84 ? -1.233 -12.738 24.073 1.00 65.38 84 TYR A N 1
ATOM 638 C CA . TYR A 1 84 ? -0.079 -11.940 24.490 1.00 65.38 84 TYR A CA 1
ATOM 639 C C . TYR A 1 84 ? 0.200 -10.715 23.601 1.00 65.38 84 TYR A C 1
ATOM 641 O O . TYR A 1 84 ? 1.012 -9.881 23.991 1.00 65.38 84 TYR A O 1
ATOM 649 N N . LEU A 1 85 ? -0.438 -10.589 22.428 1.00 66.06 85 LEU A N 1
ATOM 650 C CA . LEU A 1 85 ? -0.135 -9.514 21.465 1.00 66.06 85 LEU A CA 1
ATOM 651 C C . LEU A 1 85 ? -0.608 -8.127 21.936 1.00 66.06 85 LEU A C 1
ATOM 653 O O . LEU A 1 85 ? -0.052 -7.107 21.548 1.00 66.06 85 LEU A O 1
ATOM 657 N N . TRP A 1 86 ? -1.613 -8.076 22.809 1.00 61.78 86 TRP A N 1
ATOM 658 C CA . TRP A 1 86 ? -2.324 -6.843 23.169 1.00 61.78 86 TRP A CA 1
ATOM 659 C C . TRP A 1 86 ? -1.578 -5.934 24.161 1.00 61.78 86 TRP A C 1
ATOM 661 O O . TRP A 1 86 ? -2.062 -4.859 24.491 1.00 61.78 86 TRP A O 1
ATOM 671 N N . GLY A 1 87 ? -0.430 -6.366 24.690 1.00 54.19 87 GLY A N 1
ATOM 672 C CA . GLY A 1 87 ? 0.278 -5.665 25.771 1.00 54.19 87 GLY A CA 1
ATOM 673 C C . GLY A 1 87 ? 1.418 -4.743 25.335 1.00 54.19 87 GLY A C 1
ATOM 674 O O . GLY A 1 87 ? 1.959 -4.046 26.187 1.00 54.19 87 GLY A O 1
ATOM 675 N N . ASP A 1 88 ? 1.783 -4.754 24.052 1.00 57.94 88 ASP A N 1
ATOM 676 C CA . ASP A 1 88 ? 3.008 -4.125 23.533 1.00 57.94 88 ASP A CA 1
ATOM 677 C C . ASP A 1 88 ? 2.709 -3.182 22.356 1.00 57.94 88 ASP A C 1
ATOM 679 O O . ASP A 1 88 ? 3.324 -3.241 21.294 1.00 57.94 88 ASP A O 1
ATOM 683 N N . SER A 1 89 ? 1.673 -2.347 22.490 1.00 60.22 89 SER A N 1
ATOM 684 C CA . SER A 1 89 ? 1.343 -1.353 21.464 1.00 60.22 89 SER A CA 1
ATOM 685 C C . SER A 1 89 ? 2.183 -0.085 21.659 1.00 60.22 89 SER A C 1
ATOM 687 O O . SER A 1 89 ? 1.655 0.965 22.033 1.00 60.22 89 SER A O 1
ATOM 689 N N . GLU A 1 90 ? 3.495 -0.172 21.432 1.00 69.69 90 GLU A N 1
ATOM 690 C CA . GLU A 1 90 ? 4.362 1.001 21.249 1.00 69.69 90 GLU A CA 1
ATOM 691 C C . GLU A 1 90 ? 4.045 1.648 19.885 1.00 69.69 90 GLU A C 1
ATOM 693 O O . GLU A 1 90 ? 4.771 1.501 18.906 1.00 69.69 90 GLU A O 1
ATOM 698 N N . GLY A 1 91 ? 2.891 2.313 19.789 1.00 79.56 91 GLY A N 1
ATOM 699 C CA . GLY A 1 91 ? 2.397 2.889 18.541 1.00 79.56 91 GLY A CA 1
ATOM 700 C C . GLY A 1 91 ? 1.295 3.926 18.746 1.00 79.56 91 GLY A C 1
ATOM 701 O O . GLY A 1 91 ? 0.669 4.006 19.802 1.00 79.56 91 GLY A O 1
ATOM 702 N N . GLU A 1 92 ? 1.056 4.725 17.715 1.00 89.56 92 GLU A N 1
ATOM 703 C CA . GLU A 1 92 ? -0.049 5.669 17.624 1.00 89.56 92 GLU A CA 1
ATOM 704 C C . GLU A 1 92 ? -1.356 4.953 17.275 1.00 89.56 92 GLU A C 1
ATOM 706 O O . GLU A 1 92 ? -1.389 4.033 16.454 1.00 89.56 92 GLU A O 1
ATOM 711 N N . TRP A 1 93 ? -2.446 5.417 17.886 1.00 93.12 93 TRP A N 1
ATOM 712 C CA . TRP A 1 93 ? -3.805 5.000 17.565 1.00 93.12 93 TRP A CA 1
ATOM 713 C C . TRP A 1 93 ? -4.446 5.963 16.570 1.00 93.12 93 TRP A C 1
ATOM 715 O O . TRP A 1 93 ? -4.493 7.172 16.796 1.00 93.12 93 TRP A O 1
ATOM 725 N N . ILE A 1 94 ? -4.969 5.415 15.477 1.00 94.62 94 ILE A N 1
ATOM 726 C CA . ILE A 1 94 ? -5.561 6.159 14.367 1.00 94.62 94 ILE A CA 1
ATOM 727 C C . ILE A 1 94 ? -6.935 5.574 14.077 1.00 94.62 94 ILE A C 1
ATOM 729 O O . ILE A 1 94 ? -7.118 4.359 14.060 1.00 94.62 94 ILE A O 1
ATOM 733 N N . ARG A 1 95 ? -7.909 6.445 13.813 1.00 94.88 95 ARG A N 1
ATOM 734 C CA . ARG A 1 95 ? -9.247 6.041 13.380 1.00 94.88 95 ARG A CA 1
ATOM 735 C C . ARG A 1 95 ? -9.400 6.296 11.895 1.00 94.88 95 ARG A C 1
ATOM 737 O O . ARG A 1 95 ? -9.352 7.447 11.466 1.00 94.88 95 ARG A O 1
ATOM 744 N N . MET A 1 96 ? -9.572 5.233 11.123 1.00 94.56 96 MET A N 1
ATOM 745 C CA . MET A 1 96 ? -9.540 5.301 9.666 1.00 94.56 96 MET A CA 1
ATOM 746 C C . MET A 1 96 ? -10.471 4.262 9.060 1.00 94.56 96 MET A C 1
ATOM 748 O O . MET A 1 96 ? -10.464 3.117 9.492 1.00 94.56 96 MET A O 1
ATOM 752 N N . ASP A 1 97 ? -11.256 4.665 8.064 1.00 94.12 97 ASP A N 1
ATOM 753 C CA . ASP A 1 97 ? -12.068 3.745 7.265 1.00 94.12 97 ASP A CA 1
ATOM 754 C C . ASP A 1 97 ? -11.147 2.997 6.292 1.00 94.12 97 ASP A C 1
ATOM 756 O O . A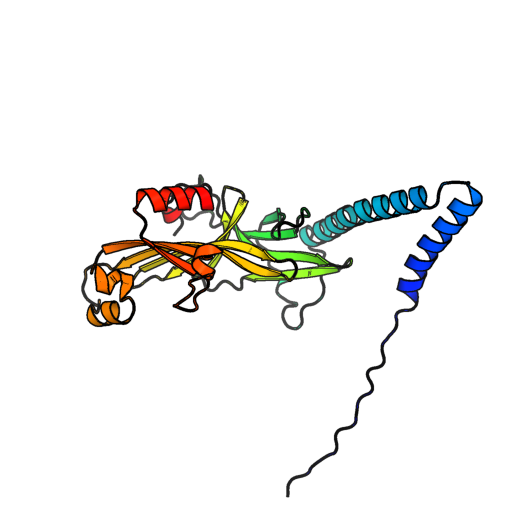SP A 1 97 ? -10.670 3.559 5.301 1.00 94.12 97 ASP A O 1
ATOM 760 N N . VAL A 1 98 ? -10.837 1.743 6.619 1.00 94.44 98 VAL A N 1
ATOM 761 C CA . VAL A 1 98 ? -9.887 0.927 5.847 1.00 94.44 98 VAL A CA 1
ATOM 762 C C . VAL A 1 98 ? -10.577 0.015 4.829 1.00 94.44 98 VAL A C 1
ATOM 764 O O . VAL A 1 98 ? -9.901 -0.598 3.991 1.00 94.44 98 VAL A O 1
ATOM 767 N N . ASN A 1 99 ? -11.907 -0.106 4.904 1.00 93.00 99 ASN A N 1
ATOM 768 C CA . ASN A 1 99 ? -12.707 -1.003 4.067 1.00 93.00 99 ASN A CA 1
ATOM 769 C C . ASN A 1 99 ? -13.671 -0.264 3.107 1.00 93.00 99 ASN A C 1
ATOM 771 O O . ASN A 1 99 ? -14.229 -0.875 2.189 1.00 93.00 99 ASN A O 1
ATOM 775 N N . GLY A 1 100 ? -13.816 1.053 3.264 1.00 89.69 100 GLY A N 1
ATOM 776 C CA . GLY A 1 100 ? -14.667 1.930 2.469 1.00 89.69 100 GLY A CA 1
ATOM 777 C C . GLY A 1 100 ? -16.154 1.881 2.832 1.00 89.69 100 GLY A C 1
ATOM 778 O O . GLY A 1 100 ? -16.979 2.205 1.973 1.00 89.69 100 GLY A O 1
ATOM 779 N N . ASP A 1 101 ? -16.520 1.429 4.036 1.00 88.81 101 ASP A N 1
ATOM 780 C CA . ASP A 1 101 ? -17.914 1.348 4.494 1.00 88.81 101 ASP A CA 1
ATOM 781 C C . ASP A 1 101 ? -18.438 2.651 5.129 1.00 88.81 101 ASP A C 1
ATOM 783 O O . ASP A 1 101 ? -19.636 2.769 5.412 1.00 88.81 101 ASP A O 1
ATOM 787 N N . GLY A 1 102 ? -17.573 3.660 5.273 1.00 89.12 102 GLY A N 1
ATOM 788 C CA . GLY A 1 102 ? -17.882 4.965 5.846 1.00 89.12 102 GLY A CA 1
ATOM 789 C C . GLY A 1 102 ? -17.761 5.030 7.369 1.00 89.12 102 GLY A C 1
ATOM 790 O O . GLY A 1 102 ? -18.011 6.094 7.944 1.00 89.12 102 GLY A O 1
ATOM 791 N N . LEU A 1 103 ? -17.386 3.937 8.037 1.00 89.94 103 LEU A N 1
ATOM 792 C CA . LEU A 1 103 ? -17.113 3.894 9.468 1.00 89.94 103 LEU A CA 1
ATOM 793 C C . LEU A 1 103 ? -15.617 3.661 9.703 1.00 89.94 103 LEU A C 1
ATOM 795 O O . LEU A 1 103 ? -15.008 2.840 9.036 1.00 89.94 103 LEU A O 1
ATOM 799 N N . PRO A 1 104 ? -14.999 4.354 10.671 1.00 93.19 104 PRO A N 1
ATOM 800 C CA . PRO A 1 104 ? -13.592 4.136 10.948 1.00 93.19 104 PRO A CA 1
ATOM 801 C C . PRO A 1 104 ? -13.370 2.825 11.706 1.00 93.19 104 PRO A C 1
ATOM 803 O O . PRO A 1 104 ? -14.139 2.475 12.608 1.00 93.19 104 PRO A O 1
ATOM 806 N N . GLU A 1 105 ? -12.265 2.161 11.408 1.00 95.50 105 GLU A N 1
ATOM 807 C CA . GLU A 1 105 ? -11.620 1.133 12.219 1.00 95.50 105 GLU A CA 1
ATOM 808 C C . GLU A 1 105 ? -10.586 1.764 13.153 1.00 95.50 105 GLU A C 1
ATOM 810 O O . GLU A 1 105 ? -10.169 2.908 12.956 1.00 95.50 105 GLU A O 1
ATOM 815 N N . LEU A 1 106 ? -10.164 1.012 14.172 1.00 95.50 106 LEU A N 1
ATOM 816 C CA . LEU A 1 106 ? -9.071 1.412 15.052 1.00 95.50 106 LEU A CA 1
ATOM 817 C C . LEU A 1 106 ? -7.771 0.760 14.580 1.00 95.50 106 LEU A C 1
ATOM 819 O O . LEU A 1 106 ? -7.636 -0.462 14.583 1.00 95.50 106 LEU A O 1
ATOM 823 N N . VAL A 1 107 ? -6.814 1.588 14.186 1.00 94.56 107 VAL A N 1
ATOM 824 C CA . VAL A 1 107 ? -5.517 1.189 13.644 1.00 94.56 107 VAL A CA 1
ATOM 825 C C . VAL A 1 107 ? -4.432 1.545 14.651 1.00 94.56 107 VAL A C 1
ATOM 827 O O . VAL A 1 107 ? -4.405 2.665 15.154 1.00 94.56 107 VAL A O 1
ATOM 830 N N . ASN A 1 108 ? -3.530 0.609 14.932 1.00 92.00 108 ASN A N 1
ATOM 831 C CA . ASN A 1 108 ? -2.285 0.888 15.640 1.00 92.00 108 ASN A CA 1
ATOM 832 C C . ASN A 1 108 ? -1.126 0.858 14.657 1.00 92.00 108 ASN A C 1
ATOM 834 O O . ASN A 1 108 ? -1.021 -0.087 13.869 1.00 92.00 108 ASN A O 1
ATOM 838 N N . GLY A 1 109 ? -0.231 1.832 14.742 1.00 90.25 109 GLY A N 1
ATOM 839 C CA . GLY A 1 109 ? 0.987 1.814 13.951 1.00 90.25 109 GLY A CA 1
ATOM 840 C C . GLY A 1 109 ? 2.114 2.630 14.554 1.00 90.25 109 GLY A C 1
ATOM 841 O O . GLY A 1 109 ? 1.929 3.363 15.517 1.00 90.25 109 GLY A O 1
ATOM 842 N N . TRP A 1 110 ? 3.297 2.497 13.982 1.00 86.38 110 TRP A N 1
ATOM 843 C CA . TRP A 1 110 ? 4.518 3.136 14.457 1.00 86.38 110 TRP A CA 1
ATOM 844 C C . TRP A 1 110 ? 5.264 3.773 13.293 1.00 86.38 110 TRP A C 1
ATOM 846 O O . TRP A 1 110 ? 5.124 3.391 12.129 1.00 86.38 110 TRP A O 1
ATOM 856 N N . GLU A 1 111 ? 6.080 4.761 13.624 1.00 81.94 111 GLU A N 1
ATOM 857 C CA . GLU A 1 111 ? 6.920 5.473 12.673 1.00 81.94 111 GLU A CA 1
ATOM 858 C C . GLU A 1 111 ? 8.386 5.172 12.958 1.00 81.94 111 GLU A C 1
ATOM 860 O O . GLU A 1 111 ? 8.818 5.119 14.112 1.00 81.94 111 GLU A O 1
ATOM 865 N N . LEU A 1 112 ? 9.182 5.049 11.898 1.00 71.44 112 LEU A N 1
ATOM 866 C CA . LEU A 1 112 ? 10.640 5.033 12.004 1.00 71.44 112 LEU A CA 1
ATOM 867 C C . LEU A 1 112 ? 11.149 6.457 12.257 1.00 71.44 112 LEU A C 1
ATOM 869 O O . LEU A 1 112 ? 11.689 7.113 11.369 1.00 71.44 112 LEU A O 1
ATOM 873 N N . THR A 1 113 ? 10.961 6.969 13.472 1.00 63.56 113 THR A N 1
ATOM 874 C CA . THR A 1 113 ? 11.556 8.255 13.866 1.00 63.56 113 THR A CA 1
ATOM 875 C C . THR A 1 113 ? 12.994 8.063 14.361 1.00 63.56 113 THR A C 1
ATOM 877 O O . THR A 1 113 ? 13.314 7.078 15.022 1.00 63.56 113 THR A O 1
ATOM 880 N N . GLY A 1 114 ? 13.882 9.018 14.061 1.00 53.94 114 GLY A N 1
ATOM 881 C CA . GLY A 1 114 ? 15.184 9.132 14.740 1.00 53.94 114 GLY A CA 1
ATOM 882 C C . GLY A 1 114 ? 16.424 8.606 14.007 1.00 53.94 114 GLY A C 1
ATOM 883 O O . GLY A 1 114 ? 17.516 8.710 14.559 1.00 53.94 114 GLY A O 1
ATOM 884 N N . LEU A 1 115 ? 16.310 8.125 12.766 1.00 58.72 115 LEU A N 1
ATOM 885 C CA . LEU A 1 115 ? 17.460 7.667 11.959 1.00 58.72 115 LEU A CA 1
ATOM 886 C C . LEU A 1 115 ? 17.991 8.721 10.961 1.00 58.72 115 LEU A C 1
ATOM 888 O O . LEU A 1 115 ? 18.767 8.404 10.067 1.00 58.72 115 LEU A O 1
ATOM 892 N N . GLY A 1 116 ? 17.615 9.996 11.128 1.00 54.66 116 GLY A N 1
ATOM 893 C CA . GLY A 1 116 ? 18.039 11.088 10.235 1.00 54.66 116 GLY A CA 1
ATOM 894 C C . GLY A 1 116 ? 17.259 11.168 8.919 1.00 54.66 116 GLY A C 1
ATOM 895 O O . GLY A 1 116 ? 17.692 11.855 7.997 1.00 54.66 116 GLY A O 1
ATOM 896 N N . TYR A 1 117 ? 16.124 10.475 8.845 1.00 62.50 117 TYR A N 1
ATOM 897 C CA . TYR A 1 117 ? 15.224 10.461 7.698 1.00 62.50 117 TYR A CA 1
ATOM 898 C C . TYR A 1 117 ? 14.505 11.798 7.493 1.00 62.50 117 TYR A C 1
ATOM 900 O O . TYR A 1 117 ? 14.323 12.580 8.431 1.00 62.50 117 TYR A O 1
ATOM 908 N N . ASP A 1 118 ? 14.103 12.050 6.247 1.00 62.12 118 ASP A N 1
ATOM 909 C CA . ASP A 1 118 ? 13.323 13.225 5.872 1.00 62.12 118 ASP A CA 1
ATOM 910 C C . ASP A 1 118 ? 11.970 13.219 6.600 1.00 62.12 118 ASP A C 1
ATOM 912 O O . ASP A 1 118 ? 11.114 12.370 6.365 1.00 62.12 118 ASP A O 1
ATOM 916 N N . THR A 1 119 ? 11.773 14.188 7.493 1.00 62.44 119 THR A N 1
ATOM 917 C CA . THR A 1 119 ? 10.558 14.309 8.307 1.00 62.44 119 THR A CA 1
ATOM 918 C C . THR A 1 119 ? 9.354 14.840 7.528 1.00 62.44 119 THR A C 1
ATOM 920 O O . THR A 1 119 ? 8.259 14.916 8.086 1.00 62.44 119 THR A O 1
ATOM 923 N N . SER A 1 120 ? 9.524 15.217 6.254 1.00 66.12 120 SER A N 1
ATOM 924 C CA . SER A 1 120 ? 8.413 15.585 5.369 1.00 66.12 120 SER A CA 1
ATOM 925 C C . SER A 1 120 ? 7.595 14.374 4.903 1.00 66.12 120 SER A C 1
ATOM 927 O O . SER A 1 120 ? 6.452 14.537 4.470 1.00 66.12 120 SER A O 1
ATOM 929 N N . VAL A 1 121 ? 8.142 13.162 5.050 1.00 73.06 121 VAL A N 1
ATOM 930 C CA . VAL A 1 121 ? 7.488 11.899 4.707 1.00 73.06 121 VAL A CA 1
ATOM 931 C C . VAL A 1 121 ? 7.149 11.147 5.993 1.00 73.06 121 VAL A C 1
ATOM 933 O O . VAL A 1 121 ? 8.016 10.621 6.684 1.00 73.06 121 VAL A O 1
ATOM 936 N N . ARG A 1 122 ? 5.860 11.097 6.330 1.00 81.81 122 ARG A N 1
ATOM 937 C CA . ARG A 1 122 ? 5.359 10.435 7.541 1.00 81.81 122 ARG A CA 1
ATOM 938 C C . ARG A 1 122 ? 4.768 9.069 7.204 1.00 81.81 122 ARG A C 1
ATOM 940 O O . ARG A 1 122 ? 3.593 8.983 6.858 1.00 81.81 122 ARG A O 1
ATOM 947 N N . LYS A 1 123 ? 5.568 8.007 7.309 1.00 86.12 123 LYS A N 1
ATOM 948 C CA . LYS A 1 123 ? 5.129 6.626 7.064 1.00 86.12 123 LYS A CA 1
ATOM 949 C C . LYS A 1 123 ? 4.759 5.917 8.364 1.00 86.12 123 LYS A C 1
ATOM 951 O O . LYS A 1 123 ? 5.634 5.627 9.174 1.00 86.12 123 LYS A O 1
ATOM 956 N N . ILE A 1 124 ? 3.476 5.590 8.518 1.00 89.62 124 ILE A N 1
ATOM 957 C CA . ILE A 1 124 ? 2.958 4.888 9.699 1.00 89.62 1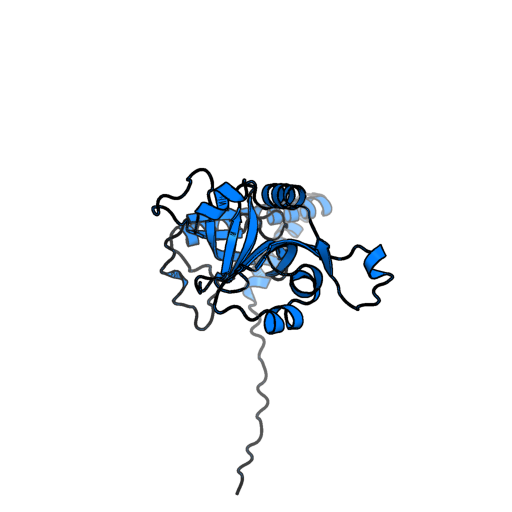24 ILE A CA 1
ATOM 958 C C . ILE A 1 124 ? 2.789 3.412 9.354 1.00 89.62 124 ILE A C 1
ATOM 960 O O . ILE A 1 124 ? 1.827 3.042 8.679 1.00 89.62 124 ILE A O 1
ATOM 964 N N . ASN A 1 125 ? 3.725 2.577 9.794 1.00 90.06 125 ASN A N 1
ATOM 965 C CA . ASN A 1 125 ? 3.658 1.128 9.620 1.00 90.06 125 ASN A CA 1
ATOM 966 C C . ASN A 1 125 ? 2.598 0.559 10.564 1.00 90.06 125 ASN A C 1
ATOM 968 O O . ASN A 1 125 ? 2.643 0.801 11.767 1.00 90.06 125 ASN A O 1
ATOM 972 N N . ILE A 1 126 ? 1.635 -0.177 10.022 1.00 92.12 126 ILE A N 1
ATOM 973 C CA . ILE A 1 126 ? 0.488 -0.697 10.761 1.00 92.12 126 ILE A CA 1
ATOM 974 C C . ILE A 1 126 ? 0.871 -2.003 11.447 1.00 92.12 126 ILE A C 1
ATOM 976 O O . ILE A 1 126 ? 1.222 -2.974 10.783 1.00 92.12 126 ILE A O 1
ATOM 980 N N . THR A 1 127 ? 0.698 -2.046 12.764 1.00 89.06 127 THR A N 1
ATOM 981 C CA . THR A 1 127 ? 0.822 -3.275 13.555 1.00 89.06 127 THR A CA 1
ATOM 982 C C . THR A 1 127 ? -0.523 -3.970 13.694 1.00 89.06 127 THR A C 1
ATOM 984 O O . THR A 1 127 ? -0.597 -5.178 13.509 1.00 89.06 127 THR A O 1
ATOM 987 N N . TYR A 1 128 ? -1.597 -3.228 13.989 1.00 90.38 128 TYR A N 1
ATOM 988 C CA . TYR A 1 128 ? -2.913 -3.804 14.282 1.00 90.38 128 TYR A CA 1
ATOM 989 C C . TYR A 1 128 ? -4.039 -3.047 13.583 1.00 90.38 128 TYR A C 1
ATOM 991 O O . TYR A 1 128 ? -4.005 -1.821 13.496 1.00 90.38 128 TYR A O 1
ATOM 999 N N . ILE A 1 129 ? -5.077 -3.769 13.155 1.00 93.81 129 ILE A N 1
ATOM 1000 C CA . ILE A 1 129 ? -6.367 -3.181 12.768 1.00 93.81 129 ILE A CA 1
ATOM 1001 C C . ILE A 1 129 ? -7.483 -3.909 13.505 1.00 93.81 129 ILE A C 1
ATOM 1003 O O . ILE A 1 129 ? -7.608 -5.133 13.411 1.00 93.81 129 ILE A O 1
ATOM 1007 N N . PHE A 1 130 ? -8.323 -3.143 14.188 1.00 93.38 130 PHE A N 1
ATOM 1008 C CA . PHE A 1 130 ? -9.494 -3.615 14.902 1.00 93.38 130 PHE A CA 1
ATOM 1009 C C . PHE A 1 130 ? -10.774 -3.102 14.255 1.00 93.38 130 PHE A C 1
ATOM 1011 O O . PHE A 1 130 ? -10.934 -1.905 14.007 1.00 93.38 130 PHE A O 1
ATOM 1018 N N . ALA A 1 131 ? -11.722 -4.010 14.064 1.00 93.81 131 ALA A N 1
ATOM 1019 C CA . ALA A 1 131 ? -13.039 -3.704 13.538 1.00 93.81 131 ALA A CA 1
ATOM 1020 C C . ALA A 1 131 ? -14.122 -4.012 14.567 1.00 93.81 131 ALA A C 1
ATOM 1022 O O . ALA A 1 131 ? -14.077 -5.034 15.250 1.00 93.81 131 ALA A O 1
ATOM 1023 N N . CYS A 1 132 ? -15.138 -3.155 14.645 1.00 90.06 132 CYS A N 1
ATOM 1024 C CA . CYS A 1 132 ? -16.324 -3.442 15.443 1.00 90.06 132 CYS A CA 1
ATOM 1025 C C . CYS A 1 132 ? -17.342 -4.207 14.593 1.00 90.06 132 CYS A C 1
ATOM 1027 O O . CYS A 1 132 ? -17.849 -3.693 13.595 1.00 90.06 132 CYS A O 1
ATOM 1029 N N . GLN A 1 133 ? -17.656 -5.432 15.004 1.00 78.75 133 GLN A N 1
ATOM 1030 C CA . GLN A 1 133 ? -18.667 -6.278 14.385 1.00 78.75 133 GLN A CA 1
ATOM 1031 C C . GLN A 1 133 ? -19.633 -6.793 15.444 1.00 78.75 133 GLN A C 1
ATOM 1033 O O . GLN A 1 133 ? -19.222 -7.410 16.424 1.00 78.75 133 GLN A O 1
ATOM 1038 N N . ASN A 1 134 ? -20.936 -6.581 15.235 1.00 73.44 134 ASN A N 1
ATOM 1039 C CA . ASN A 1 134 ? -21.995 -7.101 16.108 1.00 73.44 134 ASN A CA 1
ATOM 1040 C C . ASN A 1 134 ? -21.766 -6.796 17.604 1.00 73.44 134 ASN A C 1
ATOM 1042 O O . ASN A 1 134 ? -21.959 -7.672 18.446 1.00 73.44 134 ASN A O 1
ATOM 1046 N N . GLN A 1 135 ? -21.353 -5.565 17.926 1.00 75.56 135 GLN A N 1
ATOM 1047 C CA . GLN A 1 135 ? -21.048 -5.112 19.294 1.00 75.56 135 GLN A CA 1
ATOM 1048 C C . GLN A 1 135 ? -19.856 -5.819 19.965 1.00 75.56 135 GLN A C 1
ATOM 1050 O O . GLN A 1 135 ? -19.739 -5.820 21.189 1.00 75.56 135 GLN A O 1
ATOM 1055 N N . THR A 1 136 ? -18.969 -6.413 19.171 1.00 82.94 136 THR A N 1
ATOM 1056 C CA . THR A 1 136 ? -17.679 -6.949 19.617 1.00 82.94 136 THR A CA 1
ATOM 1057 C C . THR A 1 136 ? -16.564 -6.374 18.764 1.00 82.94 136 THR A C 1
ATOM 1059 O O . THR A 1 136 ? -16.779 -6.097 17.584 1.00 82.94 136 THR A O 1
ATOM 1062 N N . VAL A 1 137 ? -15.377 -6.199 19.339 1.00 91.00 137 VAL A N 1
ATOM 1063 C CA . VAL A 1 137 ? -14.205 -5.781 18.571 1.00 91.00 137 VAL A CA 1
ATOM 1064 C C . VAL A 1 137 ? -13.403 -7.012 18.166 1.00 91.00 137 VAL A C 1
ATOM 1066 O O . VAL A 1 137 ? -13.078 -7.850 19.002 1.00 91.00 137 VAL A O 1
ATOM 1069 N N . GLU A 1 138 ? -13.083 -7.138 16.885 1.00 90.81 138 GLU A N 1
ATOM 1070 C CA . GLU A 1 138 ? -12.244 -8.210 16.351 1.00 90.81 138 GLU A CA 1
ATOM 1071 C C . GLU A 1 138 ? -10.948 -7.611 15.796 1.00 90.81 138 GLU A C 1
ATOM 1073 O O . GLU A 1 138 ? -10.983 -6.587 15.114 1.00 90.81 138 GLU A O 1
ATOM 1078 N N . LEU A 1 139 ? -9.805 -8.245 16.066 1.00 90.25 139 LEU A N 1
ATOM 1079 C CA . LEU A 1 139 ? -8.575 -7.956 15.329 1.00 90.25 139 LEU A CA 1
ATOM 1080 C C . LEU A 1 139 ? -8.689 -8.599 13.948 1.00 90.25 139 LEU A C 1
ATOM 1082 O O . LEU A 1 139 ? -8.838 -9.816 13.829 1.00 90.25 139 LEU A O 1
ATOM 1086 N N . VAL A 1 140 ? -8.598 -7.770 12.916 1.00 91.69 140 VAL A N 1
ATOM 1087 C CA . VAL A 1 140 ? -8.767 -8.173 11.513 1.00 91.69 140 VAL A CA 1
ATOM 1088 C C . VAL A 1 140 ? -7.457 -8.142 10.730 1.00 91.69 140 VAL A C 1
ATOM 1090 O O . VAL A 1 140 ? -7.363 -8.738 9.660 1.00 91.69 140 VAL A O 1
ATOM 1093 N N . TYR A 1 141 ? -6.429 -7.493 11.276 1.00 91.31 141 TYR A N 1
ATOM 1094 C CA . TYR A 1 141 ? -5.078 -7.491 10.728 1.00 91.31 141 TYR A CA 1
ATOM 1095 C C . TYR A 1 141 ? -4.051 -7.399 11.851 1.00 91.31 141 TYR A C 1
ATOM 1097 O O . TYR A 1 141 ? -4.207 -6.576 12.750 1.00 91.31 141 TYR A O 1
ATOM 1105 N N . THR A 1 142 ? -2.995 -8.201 11.757 1.00 88.50 142 THR A N 1
ATOM 1106 C CA . THR A 1 142 ? -1.774 -8.032 12.545 1.00 88.50 142 THR A CA 1
ATOM 1107 C C . THR A 1 142 ? -0.560 -8.219 11.653 1.00 88.50 142 THR A C 1
ATOM 1109 O O . THR A 1 142 ? -0.560 -9.105 10.793 1.00 88.50 142 THR A O 1
ATOM 1112 N N . ASP A 1 143 ? 0.448 -7.383 11.858 1.00 83.19 143 ASP A N 1
ATOM 1113 C CA . ASP A 1 143 ? 1.753 -7.518 11.231 1.00 83.19 143 ASP A CA 1
ATOM 1114 C C . ASP A 1 143 ? 2.757 -8.055 12.255 1.00 83.19 143 ASP A C 1
ATOM 1116 O O . ASP A 1 143 ? 3.112 -7.380 13.222 1.00 83.19 143 ASP A O 1
ATOM 1120 N N . VAL A 1 144 ? 3.213 -9.293 12.053 1.00 67.81 144 VAL A N 1
ATOM 1121 C CA . VAL A 1 144 ? 4.292 -9.900 12.850 1.00 67.81 144 VAL A CA 1
ATOM 1122 C C . VAL A 1 144 ? 5.596 -9.714 12.077 1.00 67.81 144 VAL A C 1
ATOM 1124 O O . VAL A 1 144 ? 6.210 -10.666 11.607 1.00 67.81 144 VAL A O 1
ATOM 1127 N N . ASN A 1 145 ? 5.914 -8.437 11.900 1.00 62.81 145 ASN A N 1
ATOM 1128 C CA . ASN A 1 145 ? 7.011 -7.831 11.159 1.00 62.81 145 ASN A CA 1
ATOM 1129 C C . ASN A 1 145 ? 8.261 -8.728 10.995 1.00 62.81 145 ASN A C 1
ATOM 1131 O O . ASN A 1 145 ? 8.928 -9.067 11.976 1.00 62.81 145 ASN A O 1
ATOM 1135 N N . ASP A 1 146 ? 8.610 -9.072 9.750 1.00 65.88 146 ASP A N 1
ATOM 1136 C CA . ASP A 1 146 ? 9.845 -9.790 9.389 1.00 65.88 146 ASP A CA 1
ATOM 1137 C C . ASP A 1 146 ? 10.948 -8.865 8.830 1.00 65.88 146 ASP A C 1
ATOM 1139 O O . ASP A 1 146 ? 12.045 -9.321 8.492 1.00 65.88 146 ASP A O 1
ATOM 1143 N N . GLY A 1 147 ? 10.676 -7.555 8.779 1.00 69.00 147 GLY A N 1
ATOM 1144 C CA . GLY A 1 147 ? 11.598 -6.512 8.338 1.00 69.00 147 GLY A CA 1
ATOM 1145 C C . GLY A 1 147 ? 11.653 -6.273 6.826 1.00 69.00 147 GLY A C 1
ATOM 1146 O O . GLY A 1 147 ? 12.393 -5.383 6.404 1.00 69.00 147 GLY A O 1
ATOM 1147 N N . MET A 1 148 ? 10.906 -7.023 6.004 1.00 76.62 148 MET A N 1
ATOM 1148 C CA . MET A 1 148 ? 10.926 -6.880 4.536 1.00 76.62 148 MET A CA 1
ATOM 1149 C C . MET A 1 148 ? 9.583 -6.470 3.928 1.00 76.62 148 MET A C 1
ATOM 1151 O O . MET A 1 148 ? 9.558 -5.943 2.810 1.00 76.62 148 MET A O 1
ATOM 1155 N N . GLU A 1 149 ? 8.487 -6.669 4.654 1.00 85.44 149 GLU A N 1
ATOM 1156 C CA . GLU A 1 149 ? 7.130 -6.360 4.212 1.00 85.44 149 GLU A CA 1
ATOM 1157 C C . GLU A 1 149 ? 6.418 -5.465 5.227 1.00 85.44 149 GLU A C 1
ATOM 1159 O O . GLU A 1 149 ? 6.498 -5.698 6.428 1.00 85.44 149 GLU A O 1
ATOM 1164 N N . PHE A 1 150 ? 5.716 -4.436 4.746 1.00 88.19 150 PHE A N 1
ATOM 1165 C CA . PHE A 1 150 ? 5.004 -3.493 5.609 1.00 88.19 150 PHE A CA 1
ATOM 1166 C C . PHE A 1 150 ? 3.670 -3.086 4.994 1.00 88.19 150 PHE A C 1
ATOM 1168 O O . PHE A 1 150 ? 3.622 -2.610 3.859 1.00 88.19 150 PHE A O 1
ATOM 1175 N N . LEU A 1 151 ? 2.581 -3.185 5.756 1.00 93.31 151 LEU A N 1
ATOM 1176 C CA . LEU A 1 151 ? 1.380 -2.391 5.485 1.00 93.31 151 LEU A CA 1
ATOM 1177 C C . LEU A 1 151 ? 1.521 -1.033 6.177 1.00 93.31 151 LEU A C 1
ATOM 1179 O O . LEU A 1 151 ? 1.829 -0.987 7.363 1.00 93.31 151 LEU A O 1
ATOM 1183 N N . TYR A 1 152 ? 1.272 0.070 5.476 1.00 93.06 152 TYR A N 1
ATOM 1184 C CA . TYR A 1 152 ? 1.394 1.406 6.052 1.00 93.06 152 TYR A CA 1
ATOM 1185 C C . TYR A 1 152 ? 0.318 2.377 5.564 1.00 93.06 152 TYR A C 1
ATOM 1187 O O . TYR A 1 152 ? -0.304 2.180 4.516 1.00 93.06 152 TYR A O 1
ATOM 1195 N N . ILE A 1 153 ? 0.120 3.444 6.340 1.00 93.56 153 ILE A N 1
ATOM 1196 C CA . ILE A 1 153 ? -0.684 4.608 5.957 1.00 93.56 153 ILE A CA 1
ATOM 1197 C C . ILE A 1 153 ? 0.242 5.620 5.282 1.00 93.56 153 ILE A C 1
ATOM 1199 O O . ILE A 1 153 ? 1.236 6.054 5.872 1.00 93.56 153 ILE A O 1
ATOM 1203 N N . ALA A 1 154 ? -0.070 5.971 4.037 1.00 92.31 154 ALA A N 1
ATOM 1204 C CA . ALA A 1 154 ? 0.679 6.949 3.262 1.00 92.31 154 ALA A CA 1
ATOM 1205 C C . ALA A 1 154 ? 0.235 8.396 3.562 1.00 92.31 154 ALA A C 1
ATOM 1207 O O . ALA A 1 154 ? -0.772 8.628 4.230 1.00 92.31 154 ALA A O 1
ATOM 1208 N N . GLY A 1 155 ? 0.959 9.395 3.049 1.00 89.44 155 GLY A N 1
ATOM 1209 C CA . GLY A 1 155 ? 0.734 10.814 3.363 1.00 89.44 155 GLY A CA 1
ATOM 1210 C C . GLY A 1 155 ? -0.615 11.360 2.900 1.00 89.44 155 GLY A C 1
ATOM 1211 O O . GLY A 1 155 ? -1.136 12.304 3.487 1.00 89.44 155 GLY A O 1
ATOM 1212 N N . ASN A 1 156 ? -1.206 10.745 1.877 1.00 91.81 156 ASN A N 1
ATOM 1213 C CA . ASN A 1 156 ? -2.561 11.045 1.411 1.00 91.81 156 ASN A CA 1
ATOM 1214 C C . ASN A 1 156 ? -3.658 10.203 2.101 1.00 91.81 156 ASN A C 1
ATOM 1216 O O . ASN A 1 156 ? -4.818 10.289 1.704 1.00 91.81 156 ASN A O 1
ATOM 1220 N N . GLY A 1 157 ? -3.305 9.391 3.104 1.00 92.06 157 GLY A N 1
ATOM 1221 C CA . GLY A 1 157 ? -4.223 8.516 3.837 1.00 92.06 157 GLY A CA 1
ATOM 1222 C C . GLY A 1 157 ? -4.504 7.167 3.170 1.00 92.06 157 GLY A C 1
ATOM 1223 O O . GLY A 1 157 ? -5.280 6.381 3.707 1.00 92.06 157 GLY A O 1
ATOM 1224 N N . ASN A 1 158 ? -3.892 6.862 2.022 1.00 95.38 158 ASN A N 1
ATOM 1225 C CA . ASN A 1 158 ? -4.052 5.553 1.393 1.00 95.38 158 ASN A CA 1
ATOM 1226 C C . ASN A 1 158 ? -3.366 4.450 2.204 1.00 95.38 158 ASN A C 1
ATOM 1228 O O . ASN A 1 158 ? -2.293 4.653 2.773 1.00 95.38 158 ASN A O 1
ATOM 1232 N N . LEU A 1 159 ? -3.942 3.247 2.160 1.00 95.94 159 LEU A N 1
ATOM 1233 C CA . LEU A 1 159 ? -3.263 2.036 2.609 1.00 95.94 159 LEU A CA 1
ATOM 1234 C C . LEU A 1 159 ? -2.379 1.488 1.503 1.00 95.94 159 LEU A C 1
ATOM 1236 O O . LEU A 1 159 ? -2.855 1.135 0.418 1.00 95.94 159 LEU A O 1
ATOM 1240 N N . VAL A 1 160 ? -1.094 1.359 1.799 1.00 95.69 160 VAL A N 1
ATOM 1241 C CA . VAL A 1 160 ? -0.116 0.826 0.860 1.00 95.69 160 VAL A CA 1
ATOM 1242 C C . VAL A 1 160 ? 0.628 -0.325 1.512 1.00 95.69 160 VAL A C 1
ATOM 1244 O O . VAL A 1 160 ? 1.054 -0.249 2.658 1.00 95.69 160 VAL A O 1
ATOM 1247 N N . TYR A 1 161 ? 0.743 -1.424 0.778 1.00 94.31 161 TYR A N 1
ATOM 1248 C CA . TYR A 1 161 ? 1.573 -2.553 1.160 1.00 94.31 161 TYR A CA 1
ATOM 1249 C C . TYR A 1 161 ? 2.881 -2.494 0.378 1.00 94.31 161 TYR A C 1
ATOM 1251 O O . TYR A 1 161 ? 2.866 -2.511 -0.855 1.00 94.31 161 TYR A O 1
ATOM 1259 N N . GLU A 1 162 ? 3.994 -2.426 1.092 1.00 91.44 162 GLU A N 1
ATOM 1260 C CA . GLU A 1 162 ? 5.340 -2.433 0.542 1.00 91.44 162 GLU A CA 1
ATOM 1261 C C . GLU A 1 162 ? 6.018 -3.773 0.769 1.00 91.44 162 GLU A C 1
ATOM 1263 O O . GLU A 1 162 ? 5.899 -4.371 1.836 1.00 91.44 162 GLU A O 1
ATOM 1268 N N . TRP A 1 163 ? 6.767 -4.202 -0.241 1.00 90.06 163 TRP A N 1
ATOM 1269 C CA . TRP A 1 163 ? 7.694 -5.313 -0.135 1.00 90.06 163 TRP A CA 1
ATOM 1270 C C . TRP A 1 163 ? 8.995 -4.961 -0.844 1.00 90.06 163 TRP A C 1
ATOM 1272 O O . TRP A 1 163 ? 9.004 -4.609 -2.030 1.00 90.06 163 TRP A O 1
ATOM 1282 N N . CYS A 1 164 ? 10.095 -5.083 -0.110 1.00 85.06 164 CYS A N 1
ATOM 1283 C CA . CYS A 1 164 ? 11.432 -4.813 -0.607 1.00 85.06 164 CYS A CA 1
ATOM 1284 C C . CYS A 1 164 ? 12.294 -6.071 -0.530 1.00 85.06 164 CYS A C 1
ATOM 1286 O O . CYS A 1 164 ? 12.347 -6.743 0.496 1.00 85.06 164 CYS A O 1
ATOM 1288 N N . VAL A 1 165 ? 13.026 -6.354 -1.606 1.00 83.25 165 VAL A N 1
ATOM 1289 C CA . VAL A 1 165 ? 14.058 -7.395 -1.628 1.00 83.25 165 VAL A CA 1
ATOM 1290 C C . VAL A 1 165 ? 15.403 -6.728 -1.871 1.00 83.25 165 VAL A C 1
ATOM 1292 O O . VAL A 1 165 ? 15.615 -6.095 -2.911 1.00 83.25 165 VAL A O 1
ATOM 1295 N N . SER A 1 166 ? 16.311 -6.876 -0.905 1.00 74.12 166 SER A N 1
ATOM 1296 C CA . SER A 1 166 ? 17.719 -6.518 -1.055 1.00 74.12 166 SER A CA 1
ATOM 1297 C C . SER A 1 166 ? 18.485 -7.712 -1.638 1.00 74.12 166 SER A C 1
ATOM 1299 O O . SER A 1 166 ? 18.349 -8.845 -1.184 1.00 74.12 166 SER A O 1
ATOM 1301 N N . GLY A 1 167 ? 19.252 -7.483 -2.703 1.00 74.06 167 GLY A N 1
ATOM 1302 C CA . GLY A 1 167 ? 19.913 -8.544 -3.469 1.00 74.06 167 GLY A CA 1
ATOM 1303 C C . GLY A 1 167 ? 19.788 -8.302 -4.965 1.00 74.06 167 GLY A C 1
ATOM 1304 O O . GLY A 1 167 ? 19.295 -7.265 -5.380 1.00 74.06 167 GLY A O 1
ATOM 1305 N N . GLY A 1 168 ? 20.268 -9.224 -5.792 1.00 71.12 168 GLY A N 1
ATOM 1306 C CA . GLY A 1 168 ? 20.154 -9.110 -7.240 1.00 71.12 168 GLY A CA 1
ATOM 1307 C C . GLY A 1 168 ? 19.047 -10.019 -7.801 1.00 71.12 168 GLY A C 1
ATOM 1308 O O . GLY A 1 168 ? 19.206 -11.235 -7.685 1.00 71.12 168 GLY A O 1
ATOM 1309 N N . PRO A 1 169 ? 17.994 -9.494 -8.461 1.00 80.81 169 PRO A N 1
ATOM 1310 C CA . PRO A 1 169 ? 17.710 -8.071 -8.642 1.00 80.81 169 PRO A CA 1
ATOM 1311 C C . PRO A 1 169 ? 17.154 -7.424 -7.375 1.00 80.81 169 PRO A C 1
ATOM 1313 O O . PRO A 1 169 ? 16.423 -8.064 -6.617 1.00 80.81 169 PRO A O 1
ATOM 1316 N N . CYS A 1 170 ? 17.436 -6.131 -7.193 1.00 87.00 170 CYS A N 1
ATOM 1317 C CA . CYS A 1 170 ? 16.755 -5.370 -6.154 1.00 87.00 170 CYS A CA 1
ATOM 1318 C C . CYS A 1 170 ? 15.328 -5.129 -6.638 1.00 87.00 170 CYS A C 1
ATOM 1320 O O . CYS A 1 170 ? 15.121 -4.762 -7.802 1.00 87.00 170 CYS A O 1
ATOM 1322 N N . MET A 1 171 ? 14.358 -5.290 -5.747 1.00 88.81 171 MET A N 1
ATOM 1323 C CA . MET A 1 171 ? 12.957 -5.029 -6.049 1.00 88.81 171 MET A CA 1
ATOM 1324 C C . MET A 1 171 ? 12.357 -4.144 -4.962 1.00 88.81 171 MET A C 1
ATOM 1326 O O . MET A 1 171 ? 12.490 -4.461 -3.783 1.00 88.81 171 MET A O 1
ATOM 1330 N N . ASN A 1 172 ? 11.679 -3.069 -5.362 1.00 90.19 172 ASN A N 1
ATOM 1331 C CA . ASN A 1 172 ? 10.752 -2.335 -4.500 1.00 90.19 172 ASN A CA 1
ATOM 1332 C C . ASN A 1 172 ? 9.355 -2.448 -5.116 1.00 90.19 172 ASN A C 1
ATOM 1334 O O . ASN A 1 172 ? 9.155 -2.127 -6.290 1.00 90.19 172 ASN A O 1
ATOM 1338 N N . LEU A 1 173 ? 8.410 -2.965 -4.342 1.00 92.75 173 LEU A N 1
ATOM 1339 C CA . LEU A 1 173 ? 7.035 -3.184 -4.755 1.00 92.75 173 LEU A CA 1
ATOM 1340 C C . LEU A 1 173 ? 6.107 -2.418 -3.818 1.00 92.75 173 LEU A C 1
ATOM 1342 O O . LEU A 1 173 ? 6.216 -2.540 -2.605 1.00 92.75 173 LEU A O 1
ATOM 1346 N N . GLN A 1 174 ? 5.165 -1.676 -4.396 1.00 95.25 174 GLN A N 1
ATOM 1347 C CA . GLN A 1 174 ? 4.156 -0.894 -3.680 1.00 95.25 174 GLN A CA 1
ATOM 1348 C C . GLN A 1 174 ? 2.778 -1.290 -4.195 1.00 95.25 174 GLN A C 1
ATOM 1350 O O . GLN A 1 174 ? 2.526 -1.222 -5.400 1.00 95.25 174 GLN A O 1
ATOM 1355 N N . ARG A 1 175 ? 1.869 -1.697 -3.311 1.00 96.31 175 ARG A N 1
ATOM 1356 C CA . ARG A 1 175 ? 0.486 -2.028 -3.671 1.00 96.31 175 ARG A CA 1
ATOM 1357 C C . ARG A 1 175 ? -0.480 -1.116 -2.954 1.00 96.31 175 ARG A C 1
ATOM 1359 O O . ARG A 1 175 ? -0.609 -1.203 -1.736 1.00 96.31 175 ARG A O 1
ATOM 1366 N N . LEU A 1 176 ? -1.230 -0.330 -3.716 1.00 96.94 176 LEU A N 1
ATOM 1367 C CA . LEU A 1 176 ? -2.417 0.324 -3.189 1.00 96.94 176 LEU A CA 1
ATOM 1368 C C . LEU A 1 176 ? -3.414 -0.759 -2.790 1.00 96.94 176 LEU A C 1
ATOM 1370 O O . LEU A 1 176 ? -3.752 -1.627 -3.604 1.00 96.94 176 LEU A O 1
ATOM 1374 N N . CYS A 1 177 ? -3.888 -0.713 -1.554 1.00 95.31 177 CYS A N 1
ATOM 1375 C CA . CYS A 1 177 ? -4.777 -1.732 -1.031 1.00 95.31 177 CYS A CA 1
ATOM 1376 C C . CYS A 1 177 ? -5.941 -1.150 -0.235 1.00 95.31 177 CYS A C 1
ATOM 1378 O O . CYS A 1 177 ? -5.968 0.024 0.121 1.00 95.31 177 CYS A O 1
ATOM 1380 N N . ARG A 1 178 ? -6.931 -2.004 -0.004 1.00 94.81 178 ARG A N 1
ATOM 1381 C CA . ARG A 1 178 ? -8.041 -1.797 0.926 1.00 94.81 178 ARG A CA 1
ATOM 1382 C C . ARG A 1 178 ? -8.475 -3.148 1.476 1.00 94.81 178 ARG A C 1
ATOM 1384 O O . ARG A 1 178 ? -8.153 -4.179 0.879 1.00 94.81 178 ARG A O 1
ATOM 1391 N N . PHE A 1 179 ? -9.238 -3.156 2.556 1.00 95.56 179 PHE A N 1
ATOM 1392 C CA . PHE A 1 179 ? -9.917 -4.369 3.000 1.00 95.56 179 PHE A CA 1
ATOM 1393 C C . PHE A 1 179 ? -11.302 -4.469 2.358 1.00 95.56 179 PHE A C 1
ATOM 1395 O O . PHE A 1 179 ? -11.957 -3.461 2.110 1.00 95.56 179 PHE A O 1
ATOM 1402 N N . ASP A 1 180 ? -11.752 -5.681 2.044 1.00 93.38 180 ASP A N 1
ATOM 1403 C CA . ASP A 1 180 ? -13.159 -5.913 1.718 1.00 93.38 180 ASP A CA 1
ATOM 1404 C C . ASP A 1 180 ? -13.999 -6.080 3.001 1.00 93.38 180 ASP A C 1
ATOM 1406 O O . ASP A 1 180 ? -13.478 -6.161 4.112 1.00 93.38 180 ASP A O 1
ATOM 1410 N N . LEU A 1 181 ? -15.323 -6.193 2.861 1.00 88.94 181 LEU A N 1
ATOM 1411 C CA . LEU A 1 181 ? -16.242 -6.384 3.998 1.00 88.94 181 LEU A CA 1
ATOM 1412 C C . LEU A 1 181 ? -16.058 -7.723 4.742 1.00 88.94 181 LEU A C 1
ATOM 1414 O O . LEU A 1 181 ? -16.704 -7.967 5.760 1.00 88.94 181 LEU A O 1
ATOM 1418 N N . LYS A 1 182 ? -15.227 -8.625 4.212 1.00 90.94 182 LYS A N 1
ATOM 1419 C CA . LYS A 1 182 ? -14.826 -9.889 4.841 1.00 90.94 182 LYS A CA 1
ATOM 1420 C C . LYS A 1 182 ? -13.389 -9.828 5.368 1.00 90.94 182 LYS A C 1
ATOM 1422 O O . LYS A 1 182 ? -12.863 -10.870 5.753 1.00 90.94 182 LYS A O 1
ATOM 1427 N N . TRP A 1 183 ? -12.774 -8.647 5.374 1.00 92.50 183 TRP A N 1
ATOM 1428 C CA . TRP A 1 183 ? -11.397 -8.399 5.787 1.00 92.50 183 TRP A CA 1
ATOM 1429 C C . TRP A 1 183 ? -10.333 -9.114 4.949 1.00 92.50 183 TRP A C 1
ATOM 1431 O O . TRP A 1 183 ? -9.215 -9.335 5.408 1.00 92.50 183 TRP A O 1
ATOM 1441 N N . ASN A 1 184 ? -10.633 -9.429 3.688 1.00 92.38 184 ASN A N 1
ATOM 1442 C CA . ASN A 1 184 ? -9.596 -9.809 2.735 1.00 92.38 184 ASN A CA 1
ATOM 1443 C C . ASN A 1 184 ? -8.899 -8.551 2.214 1.00 92.38 184 ASN A C 1
ATOM 1445 O O . ASN A 1 184 ? -9.554 -7.581 1.830 1.00 92.38 184 ASN A O 1
ATOM 1449 N N . LYS A 1 185 ? -7.568 -8.593 2.139 1.00 91.69 185 LYS A N 1
ATOM 1450 C CA . LYS A 1 185 ? -6.764 -7.531 1.529 1.00 91.69 185 LYS A CA 1
ATOM 1451 C C . LYS A 1 185 ? -6.943 -7.563 0.008 1.00 91.69 185 LYS A C 1
ATOM 1453 O O . LYS A 1 185 ? -6.595 -8.547 -0.644 1.00 91.69 185 LYS A O 1
ATOM 1458 N N . GLU A 1 186 ? -7.475 -6.490 -0.564 1.00 91.75 186 GLU A N 1
ATOM 1459 C CA . GLU A 1 186 ? -7.627 -6.306 -2.005 1.00 91.75 186 GLU A CA 1
ATOM 1460 C C . GLU A 1 186 ? -6.548 -5.352 -2.524 1.00 91.75 186 GLU A C 1
ATOM 1462 O O . GLU A 1 186 ? -6.442 -4.219 -2.059 1.00 91.75 186 GLU A O 1
ATOM 1467 N N . TYR A 1 187 ? -5.784 -5.783 -3.529 1.00 92.69 187 TYR A N 1
ATOM 1468 C CA . TYR A 1 187 ? -4.852 -4.914 -4.248 1.00 92.69 187 TYR A CA 1
ATOM 1469 C C . TYR A 1 187 ? -5.559 -4.226 -5.416 1.00 92.69 187 TYR A C 1
ATOM 1471 O O . TYR A 1 187 ? -6.138 -4.879 -6.292 1.00 92.69 187 TYR A O 1
ATOM 1479 N N . LEU A 1 188 ? -5.533 -2.896 -5.402 1.00 92.69 188 LEU A N 1
ATOM 1480 C CA . LEU A 1 188 ? -6.199 -2.039 -6.380 1.00 92.69 188 LEU A CA 1
ATOM 1481 C C . LEU A 1 188 ? -5.267 -1.663 -7.530 1.00 92.69 188 LEU A C 1
ATOM 1483 O O . LEU A 1 188 ? -5.701 -1.586 -8.678 1.00 92.69 188 LEU A O 1
ATOM 1487 N N . ASP A 1 189 ? -3.996 -1.449 -7.210 1.00 95.75 189 ASP A N 1
ATOM 1488 C CA . ASP A 1 189 ? -2.953 -1.063 -8.149 1.00 95.75 189 ASP A CA 1
ATOM 1489 C C . ASP A 1 189 ? -1.594 -1.461 -7.575 1.00 95.75 189 ASP A C 1
ATOM 1491 O O . ASP A 1 189 ? -1.439 -1.561 -6.356 1.00 95.75 189 ASP A O 1
ATOM 1495 N N . THR A 1 190 ? -0.613 -1.726 -8.426 1.00 97.00 190 THR A N 1
ATOM 1496 C CA . THR A 1 190 ? 0.727 -2.136 -7.999 1.00 97.00 190 THR A CA 1
ATOM 1497 C C . THR A 1 190 ? 1.779 -1.449 -8.847 1.00 97.00 190 THR A C 1
ATOM 1499 O O . THR A 1 190 ? 1.709 -1.483 -10.071 1.00 97.00 190 THR A O 1
ATOM 1502 N N . LEU A 1 191 ? 2.777 -0.867 -8.194 1.00 97.44 191 LEU A N 1
ATOM 1503 C CA . LEU A 1 191 ? 3.982 -0.336 -8.814 1.00 97.44 191 LEU A CA 1
ATOM 1504 C C . LEU A 1 191 ? 5.159 -1.226 -8.430 1.00 97.44 191 LEU A C 1
ATOM 1506 O O . LEU A 1 191 ? 5.289 -1.628 -7.275 1.00 97.44 191 LEU A O 1
ATOM 1510 N N . VAL A 1 192 ? 6.000 -1.552 -9.407 1.00 94.75 192 VAL A N 1
ATOM 1511 C CA . VAL A 1 192 ? 7.189 -2.383 -9.207 1.00 94.75 192 VAL A CA 1
ATOM 1512 C C . VAL A 1 192 ? 8.387 -1.689 -9.830 1.00 94.75 192 VAL A C 1
ATOM 1514 O O . VAL A 1 192 ? 8.361 -1.314 -11.002 1.00 94.75 192 VAL A O 1
ATOM 1517 N N . LEU A 1 193 ? 9.444 -1.556 -9.042 1.00 93.25 193 LEU A N 1
ATOM 1518 C CA . LEU A 1 193 ? 10.759 -1.129 -9.477 1.00 93.25 193 LEU A CA 1
ATOM 1519 C C . LEU A 1 193 ? 11.697 -2.328 -9.410 1.00 93.25 193 LEU A C 1
ATOM 1521 O O . LEU A 1 193 ? 11.997 -2.806 -8.317 1.00 93.25 193 LEU A O 1
ATOM 1525 N N . TYR A 1 194 ? 12.197 -2.781 -10.556 1.00 92.06 194 TYR A N 1
ATOM 1526 C CA . TYR A 1 194 ? 13.342 -3.688 -10.588 1.00 92.06 194 TYR A CA 1
ATOM 1527 C C . TYR A 1 194 ? 14.619 -2.913 -10.869 1.00 92.06 194 TYR A C 1
ATOM 1529 O O . TYR A 1 194 ? 14.652 -2.059 -11.755 1.00 92.06 194 TYR A O 1
ATOM 1537 N N . ARG A 1 195 ? 15.695 -3.276 -10.176 1.00 90.12 195 ARG A N 1
ATOM 1538 C CA . ARG A 1 195 ? 17.053 -2.857 -10.510 1.00 90.12 195 ARG A CA 1
ATOM 1539 C C . ARG A 1 195 ? 17.929 -4.090 -10.679 1.00 90.12 195 ARG A C 1
ATOM 1541 O O . ARG A 1 195 ? 18.145 -4.846 -9.735 1.00 90.12 195 ARG A O 1
ATOM 1548 N N . PHE A 1 196 ? 18.455 -4.253 -11.884 1.00 90.12 196 PHE A N 1
ATOM 1549 C CA . PHE A 1 196 ? 19.434 -5.273 -12.236 1.00 90.12 196 PHE A CA 1
ATOM 1550 C C . PHE A 1 196 ? 20.807 -4.600 -12.316 1.00 90.12 196 PHE A C 1
ATOM 1552 O O . PHE A 1 196 ? 21.118 -4.001 -13.350 1.00 90.12 196 PHE A O 1
ATOM 1559 N N . PRO A 1 197 ? 21.602 -4.607 -11.230 1.00 83.50 197 PRO A N 1
ATOM 1560 C CA . PRO A 1 197 ? 22.904 -3.954 -11.221 1.00 83.50 197 PRO A CA 1
ATOM 1561 C C . PRO A 1 197 ? 23.923 -4.741 -12.055 1.00 83.50 197 PRO A C 1
ATOM 1563 O O . PRO A 1 197 ? 23.872 -5.969 -12.128 1.00 83.50 197 PRO A O 1
ATOM 1566 N N . GLU A 1 198 ? 24.874 -4.021 -12.641 1.00 80.56 198 GLU A N 1
ATOM 1567 C CA . GLU A 1 198 ? 26.074 -4.608 -13.237 1.00 80.56 198 GLU A CA 1
ATOM 1568 C C . GLU A 1 198 ? 27.099 -4.891 -12.129 1.00 80.56 198 GLU A C 1
ATOM 1570 O O . GLU A 1 198 ? 27.370 -4.017 -11.303 1.00 80.56 198 GLU A O 1
ATOM 1575 N N . GLY A 1 199 ? 27.677 -6.095 -12.086 1.00 72.31 199 GLY A N 1
ATOM 1576 C CA . GLY A 1 199 ? 28.732 -6.404 -11.119 1.00 72.31 199 GLY A CA 1
ATOM 1577 C C . GLY A 1 199 ? 29.037 -7.887 -10.932 1.00 72.31 199 GLY A C 1
ATOM 1578 O O . GLY A 1 199 ? 28.332 -8.764 -11.436 1.00 72.31 199 GLY A O 1
ATOM 1579 N N . ASP A 1 200 ? 30.107 -8.146 -10.181 1.00 60.44 200 ASP A N 1
ATOM 1580 C CA . ASP A 1 200 ? 30.556 -9.491 -9.822 1.00 60.44 200 ASP A CA 1
ATOM 1581 C C . ASP A 1 200 ? 29.537 -10.193 -8.909 1.00 60.44 200 ASP A C 1
ATOM 1583 O O . ASP A 1 200 ? 29.003 -9.599 -7.972 1.00 60.44 200 ASP A O 1
ATOM 1587 N N . GLY A 1 201 ? 29.282 -11.478 -9.170 1.00 68.19 201 GLY A N 1
ATOM 1588 C CA . GLY A 1 201 ? 28.327 -12.294 -8.409 1.00 68.19 201 GLY A CA 1
ATOM 1589 C C . GLY A 1 201 ? 26.894 -12.295 -8.952 1.00 68.19 201 GLY A C 1
ATOM 1590 O O . GLY A 1 201 ? 26.049 -12.992 -8.394 1.00 68.19 201 GLY A O 1
ATOM 1591 N N . MET A 1 202 ? 26.626 -11.576 -10.046 1.00 75.25 202 MET A N 1
ATOM 1592 C CA . MET A 1 202 ? 25.353 -11.657 -10.763 1.00 75.25 202 MET A CA 1
ATOM 1593 C C . MET A 1 202 ? 25.418 -12.712 -11.865 1.00 75.25 202 MET A C 1
ATOM 1595 O O . MET A 1 202 ? 26.396 -12.776 -12.608 1.00 75.25 202 MET A O 1
ATOM 1599 N N . ASP A 1 203 ? 24.366 -13.523 -11.980 1.00 85.19 203 ASP A N 1
ATOM 1600 C CA . ASP A 1 203 ? 24.214 -14.527 -13.033 1.00 85.19 203 ASP A CA 1
ATOM 1601 C C . ASP A 1 203 ? 23.202 -14.027 -14.085 1.00 85.19 203 ASP A C 1
ATOM 1603 O O . ASP A 1 203 ? 21.987 -14.047 -13.853 1.00 85.19 203 ASP A O 1
ATOM 1607 N N . PRO A 1 204 ? 23.674 -13.559 -15.258 1.00 87.50 204 PRO A N 1
ATOM 1608 C CA . PRO A 1 204 ? 22.795 -13.095 -16.323 1.00 87.50 204 PRO A CA 1
ATOM 1609 C C . PRO A 1 204 ? 21.895 -14.201 -16.868 1.00 87.50 204 PRO A C 1
ATOM 1611 O O . PRO A 1 204 ? 20.826 -13.900 -17.391 1.00 87.50 204 PRO A O 1
ATOM 1614 N N . GLU A 1 205 ? 22.319 -15.466 -16.819 1.00 88.75 205 GLU A N 1
ATOM 1615 C CA . GLU A 1 205 ? 21.494 -16.585 -17.278 1.00 88.75 205 GLU A CA 1
ATOM 1616 C C . GLU A 1 205 ? 20.327 -16.797 -16.318 1.00 88.75 205 GLU A C 1
ATOM 1618 O O . GLU A 1 205 ? 19.179 -16.801 -16.769 1.00 88.75 205 GLU A O 1
ATOM 1623 N N . TYR A 1 206 ? 20.596 -16.805 -15.008 1.00 88.19 206 TYR A N 1
ATOM 1624 C CA . TYR A 1 206 ? 19.554 -16.820 -13.979 1.00 88.19 206 TYR A CA 1
ATOM 1625 C C . TYR A 1 206 ? 18.541 -15.681 -14.171 1.00 88.19 206 TYR A C 1
ATOM 1627 O O . TYR A 1 206 ? 17.331 -15.916 -14.112 1.00 88.19 206 TYR A O 1
ATOM 1635 N N . TYR A 1 207 ? 18.992 -14.452 -14.450 1.00 89.56 207 TYR A N 1
ATOM 1636 C CA . TYR A 1 207 ? 18.066 -13.338 -14.678 1.00 89.56 207 TYR A CA 1
ATOM 1637 C C . TYR A 1 207 ? 17.255 -13.460 -15.961 1.00 89.56 207 TYR A C 1
ATOM 1639 O O . TYR A 1 207 ? 16.069 -13.139 -15.944 1.00 89.56 207 TYR A O 1
ATOM 1647 N N . ARG A 1 208 ? 17.842 -13.935 -17.064 1.00 90.25 208 ARG A N 1
ATOM 1648 C CA . ARG A 1 208 ? 17.073 -14.163 -18.299 1.00 90.25 208 ARG A CA 1
ATOM 1649 C C . ARG A 1 208 ? 16.007 -15.239 -18.108 1.00 90.25 208 ARG A C 1
ATOM 1651 O O . ARG A 1 208 ? 14.925 -15.102 -18.667 1.00 90.25 208 ARG A O 1
ATOM 1658 N N . GLU A 1 209 ? 16.304 -16.279 -17.331 1.00 90.31 209 GLU A N 1
ATOM 1659 C CA . GLU A 1 209 ? 15.369 -17.375 -17.061 1.00 90.31 209 GLU A CA 1
ATOM 1660 C C . GLU A 1 209 ? 14.233 -16.954 -16.117 1.00 90.31 209 GLU A C 1
ATOM 1662 O O . GLU A 1 209 ? 13.067 -17.230 -16.395 1.00 90.31 209 GLU A O 1
ATOM 1667 N N . ASN A 1 210 ? 14.554 -16.258 -15.022 1.00 88.44 210 ASN A N 1
ATOM 1668 C CA . ASN A 1 210 ? 13.585 -15.939 -13.965 1.00 88.44 210 ASN A CA 1
ATOM 1669 C C . ASN A 1 210 ? 12.862 -14.601 -14.178 1.00 88.44 210 ASN A C 1
ATOM 1671 O O . ASN A 1 210 ? 11.777 -14.389 -13.639 1.00 88.44 210 ASN A O 1
ATOM 1675 N N . PHE A 1 211 ? 13.437 -13.707 -14.985 1.00 88.56 211 PHE A N 1
ATOM 1676 C CA . PHE A 1 211 ? 12.878 -12.397 -15.318 1.00 88.56 211 PHE A CA 1
ATOM 1677 C C . PHE A 1 211 ? 12.869 -12.166 -16.841 1.00 88.56 211 PHE A C 1
ATOM 1679 O O . PHE A 1 211 ? 13.445 -11.185 -17.328 1.00 88.56 211 PHE A O 1
ATOM 1686 N N . PRO A 1 212 ? 12.219 -13.055 -17.619 1.00 87.50 212 PRO A N 1
ATOM 1687 C CA . PRO A 1 212 ? 12.283 -13.029 -19.080 1.00 87.50 212 PRO A CA 1
ATOM 1688 C C . PRO A 1 212 ? 11.696 -11.743 -19.665 1.00 87.50 212 PRO A C 1
ATOM 1690 O O . PRO A 1 212 ? 12.213 -11.218 -20.649 1.00 87.50 212 PRO A O 1
ATOM 1693 N N . ASP A 1 213 ? 10.659 -11.202 -19.024 1.00 84.31 213 ASP A N 1
ATOM 1694 C CA . ASP A 1 213 ? 9.961 -10.021 -19.522 1.00 84.31 213 ASP A CA 1
ATOM 1695 C C . ASP A 1 213 ? 10.744 -8.728 -19.280 1.00 84.31 213 ASP A C 1
ATOM 1697 O O . ASP A 1 213 ? 10.565 -7.798 -20.060 1.00 84.31 213 ASP A O 1
ATOM 1701 N N . THR A 1 214 ? 11.603 -8.660 -18.249 1.00 87.38 214 THR A N 1
ATOM 1702 C CA . THR A 1 214 ? 12.432 -7.487 -17.898 1.00 87.38 214 THR A CA 1
ATOM 1703 C C . THR A 1 214 ? 13.881 -7.679 -18.332 1.00 87.38 214 THR A C 1
ATOM 1705 O O . THR A 1 214 ? 14.256 -7.257 -19.426 1.00 87.38 214 THR A O 1
ATOM 1708 N N . PHE A 1 215 ? 14.702 -8.355 -17.526 1.00 89.62 215 PHE A N 1
ATOM 1709 C CA . PHE A 1 215 ? 16.112 -8.581 -17.844 1.00 89.62 215 PHE A CA 1
ATOM 1710 C C . PHE A 1 215 ? 16.294 -9.395 -19.127 1.00 89.62 215 PHE A C 1
ATOM 1712 O O . PHE A 1 215 ? 17.200 -9.115 -19.909 1.00 89.62 215 PHE A O 1
ATOM 1719 N N . GLY A 1 216 ? 15.425 -10.377 -19.380 1.00 84.44 216 GLY A N 1
ATOM 1720 C CA . GLY A 1 216 ? 15.451 -11.154 -20.621 1.00 84.44 216 GLY A CA 1
ATOM 1721 C C . GLY A 1 216 ? 15.283 -10.304 -21.883 1.00 84.44 216 GLY A C 1
ATOM 1722 O O . GLY A 1 216 ? 15.910 -10.602 -22.900 1.00 84.44 216 GLY A O 1
ATOM 1723 N N . ALA A 1 217 ? 14.501 -9.224 -21.805 1.00 85.44 217 ALA A N 1
ATOM 1724 C CA . ALA A 1 217 ? 14.220 -8.333 -22.925 1.00 85.44 217 ALA A CA 1
ATOM 1725 C C . ALA A 1 217 ? 15.221 -7.170 -23.049 1.00 85.44 217 ALA A C 1
ATOM 1727 O O . ALA A 1 217 ? 15.585 -6.801 -24.166 1.00 85.44 217 ALA A O 1
ATOM 1728 N N . GLY A 1 218 ? 15.652 -6.582 -21.926 1.00 86.38 218 GLY A N 1
ATOM 1729 C CA . GLY A 1 218 ? 16.448 -5.347 -21.917 1.00 86.38 218 GLY A CA 1
ATOM 1730 C C . GLY A 1 218 ? 17.840 -5.447 -21.283 1.00 86.38 218 GLY A C 1
ATOM 1731 O O . GLY A 1 218 ? 18.649 -4.541 -21.461 1.00 86.38 218 GLY A O 1
ATOM 1732 N N . GLY A 1 219 ? 18.152 -6.535 -20.573 1.00 90.62 219 GLY A N 1
ATOM 1733 C CA . GLY A 1 219 ? 19.408 -6.704 -19.839 1.00 90.62 219 GLY A CA 1
ATOM 1734 C C . GLY A 1 219 ? 19.477 -5.899 -18.536 1.00 90.62 219 GLY A C 1
ATOM 1735 O O . GLY A 1 219 ? 18.483 -5.740 -17.826 1.00 90.62 219 GLY A O 1
ATOM 1736 N N . TYR A 1 220 ? 20.671 -5.422 -18.189 1.00 90.94 220 TYR A N 1
ATOM 1737 C CA . TYR A 1 220 ? 20.899 -4.632 -16.977 1.00 90.94 220 TYR A CA 1
ATOM 1738 C C . TYR A 1 220 ? 20.170 -3.288 -17.006 1.00 90.94 220 TYR A C 1
ATOM 1740 O O . TYR A 1 220 ? 19.903 -2.731 -18.069 1.00 90.94 220 TYR A O 1
ATOM 1748 N N . GLY A 1 221 ? 19.881 -2.755 -15.820 1.00 90.62 221 GLY A N 1
ATOM 1749 C CA . GLY A 1 221 ? 19.263 -1.444 -15.664 1.00 90.62 221 GLY A CA 1
ATOM 1750 C C . GLY A 1 221 ? 18.076 -1.429 -14.712 1.00 90.62 221 GLY A C 1
ATOM 1751 O O . GLY A 1 221 ? 17.857 -2.350 -13.919 1.00 90.62 221 GLY A O 1
ATOM 1752 N N . THR A 1 222 ? 17.326 -0.335 -14.788 1.00 91.75 222 THR A N 1
ATOM 1753 C CA . THR A 1 222 ? 16.160 -0.066 -13.950 1.00 91.75 222 THR A CA 1
ATOM 1754 C C . THR A 1 222 ? 14.892 -0.191 -14.782 1.00 91.75 222 THR A C 1
ATOM 1756 O O . THR A 1 222 ? 14.800 0.391 -15.862 1.00 91.75 222 THR A O 1
ATOM 1759 N N . TYR A 1 223 ? 13.909 -0.923 -14.267 1.00 94.50 223 TYR A N 1
ATOM 1760 C CA . TYR A 1 223 ? 12.634 -1.154 -14.933 1.00 94.50 223 TYR A CA 1
ATOM 1761 C C . TYR A 1 223 ? 11.494 -0.718 -14.029 1.00 94.50 223 TYR A C 1
ATOM 1763 O O . TYR A 1 223 ? 11.375 -1.192 -12.898 1.00 94.50 223 TYR A O 1
ATOM 1771 N N . TYR A 1 224 ? 10.649 0.153 -14.568 1.00 95.31 224 TYR A N 1
ATOM 1772 C CA . TYR A 1 224 ? 9.453 0.658 -13.917 1.00 95.31 224 TYR A CA 1
ATOM 1773 C C . TYR A 1 224 ? 8.239 -0.057 -14.497 1.00 95.31 224 TYR A C 1
ATOM 1775 O O . TYR A 1 224 ? 7.998 -0.002 -15.705 1.00 95.31 224 TYR A O 1
ATOM 1783 N N . LEU A 1 225 ? 7.484 -0.746 -13.649 1.00 95.69 225 LEU A N 1
ATOM 1784 C CA . LEU A 1 225 ? 6.311 -1.498 -14.071 1.00 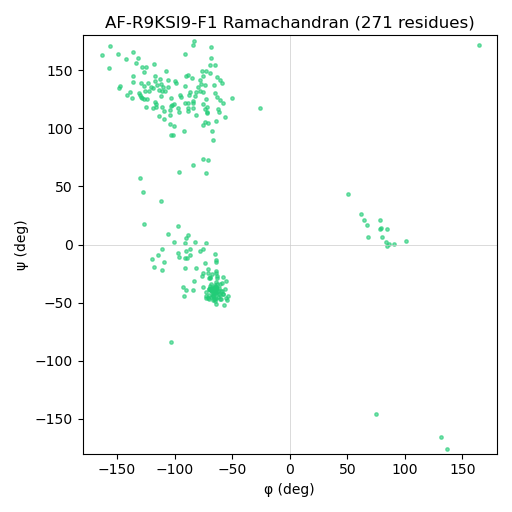95.69 225 LEU A CA 1
ATOM 1785 C C . LEU A 1 225 ? 5.097 -1.133 -13.233 1.00 95.69 225 LEU A C 1
ATOM 1787 O O . LEU A 1 225 ? 5.203 -0.790 -12.054 1.00 95.69 225 LEU A O 1
ATOM 1791 N N . ARG A 1 226 ? 3.930 -1.286 -13.849 1.00 96.19 226 ARG A N 1
ATOM 1792 C CA . ARG A 1 226 ? 2.640 -1.255 -13.174 1.00 96.19 226 ARG A CA 1
ATOM 1793 C C . ARG A 1 226 ? 1.920 -2.566 -13.392 1.00 96.19 226 ARG A C 1
ATOM 1795 O O . ARG A 1 226 ? 1.870 -3.062 -14.513 1.00 96.19 226 ARG A O 1
ATOM 1802 N N . GLU A 1 227 ? 1.340 -3.108 -12.337 1.00 94.44 227 GLU A N 1
ATOM 1803 C CA . GLU A 1 227 ? 0.409 -4.219 -12.426 1.00 94.44 227 GLU A CA 1
ATOM 1804 C C . GLU A 1 227 ? -0.962 -3.765 -11.932 1.00 94.44 227 GLU A C 1
ATOM 1806 O O . GLU A 1 227 ? -1.122 -3.326 -10.794 1.00 94.44 227 GLU A O 1
ATOM 1811 N N . ARG A 1 228 ? -1.961 -3.861 -12.808 1.00 93.38 228 ARG A N 1
ATOM 1812 C CA . ARG A 1 228 ? -3.338 -3.442 -12.527 1.00 93.38 228 ARG A CA 1
ATOM 1813 C C . ARG A 1 228 ? -4.315 -4.530 -12.931 1.00 93.38 228 ARG A C 1
ATOM 1815 O O . ARG A 1 228 ? -4.007 -5.381 -13.767 1.00 93.38 228 ARG A O 1
ATOM 1822 N N . LYS A 1 229 ? -5.528 -4.484 -12.382 1.00 91.94 229 LYS A N 1
ATOM 1823 C CA . LYS A 1 229 ? -6.620 -5.342 -12.854 1.00 91.94 229 LYS A CA 1
ATOM 1824 C C . LYS A 1 229 ? -6.916 -5.056 -14.326 1.00 91.94 229 LYS A C 1
ATOM 1826 O O . LYS A 1 229 ? -6.890 -3.901 -14.763 1.00 91.94 229 LYS A O 1
ATOM 1831 N N . LYS A 1 230 ? -7.213 -6.118 -15.070 1.00 91.94 230 LYS A N 1
ATOM 1832 C CA . LYS A 1 230 ? -7.702 -6.004 -16.442 1.00 91.94 230 LYS A CA 1
ATOM 1833 C C . LYS A 1 230 ? -9.056 -5.293 -16.466 1.00 91.94 230 LYS A C 1
ATOM 1835 O O . LYS A 1 230 ? -9.879 -5.478 -15.563 1.00 91.94 230 LYS A O 1
ATOM 1840 N N . THR A 1 231 ? -9.295 -4.487 -17.494 1.00 91.31 231 THR A N 1
ATOM 1841 C CA . THR A 1 231 ? -10.613 -3.904 -17.753 1.00 91.31 231 THR A CA 1
ATOM 1842 C C . THR A 1 231 ? -11.605 -4.991 -18.170 1.00 91.31 231 THR A C 1
ATOM 1844 O O . THR A 1 231 ? -11.238 -6.136 -18.440 1.00 91.31 231 THR A O 1
ATOM 1847 N N . LYS A 1 232 ? -12.896 -4.647 -18.239 1.00 92.81 232 LYS A N 1
ATOM 1848 C CA . LYS A 1 232 ? -13.925 -5.592 -18.702 1.00 92.81 232 LYS A CA 1
ATOM 1849 C C . LYS A 1 232 ? -13.669 -6.047 -20.140 1.00 92.81 232 LYS A C 1
ATOM 1851 O O . LYS A 1 232 ? -13.944 -7.194 -20.466 1.00 92.81 232 LYS A O 1
ATOM 1856 N N . GLU A 1 233 ? -13.130 -5.161 -20.968 1.00 91.88 233 GLU A N 1
ATOM 1857 C CA . GLU A 1 233 ? -12.775 -5.415 -22.361 1.00 91.88 233 GLU A CA 1
ATOM 1858 C C . GLU A 1 233 ? -11.559 -6.348 -22.455 1.00 91.88 233 GLU A C 1
ATOM 1860 O O . GLU A 1 233 ? -11.614 -7.343 -23.170 1.00 91.88 233 GLU A O 1
ATOM 1865 N N . GLU A 1 234 ? -10.504 -6.096 -21.672 1.00 91.56 234 GLU A N 1
ATOM 1866 C CA . GLU A 1 234 ? -9.318 -6.966 -21.595 1.00 91.56 234 GLU A CA 1
ATOM 1867 C C . GLU A 1 234 ? -9.659 -8.363 -21.037 1.00 91.56 234 GLU A C 1
ATOM 1869 O O . GLU A 1 234 ? -9.055 -9.361 -21.427 1.00 91.56 234 GLU A O 1
ATOM 1874 N N . LEU A 1 235 ? -10.648 -8.457 -20.138 1.00 92.38 235 LEU A N 1
ATOM 1875 C CA . LEU A 1 235 ? -11.159 -9.733 -19.627 1.00 92.38 235 LEU A CA 1
ATOM 1876 C C . LEU A 1 235 ? -12.050 -10.477 -20.632 1.00 92.38 235 LEU A C 1
ATOM 1878 O O . LEU A 1 235 ? -12.183 -11.697 -20.532 1.00 92.38 235 LEU A O 1
ATOM 1882 N N . ALA A 1 236 ? -12.673 -9.777 -21.583 1.00 90.00 236 ALA A N 1
ATOM 1883 C CA . ALA A 1 236 ? -13.493 -10.414 -22.612 1.00 90.00 236 ALA A CA 1
ATOM 1884 C C . ALA A 1 236 ? -12.641 -11.229 -23.602 1.00 90.00 236 ALA A C 1
ATOM 1886 O O . ALA A 1 236 ? -13.118 -12.232 -24.127 1.00 90.00 236 ALA A O 1
ATOM 1887 N N . ASP A 1 237 ? -11.380 -10.832 -23.796 1.00 85.75 237 ASP A N 1
ATOM 1888 C CA . ASP A 1 237 ? -10.389 -11.496 -24.652 1.00 85.75 237 ASP A CA 1
ATOM 1889 C C . ASP A 1 237 ? -9.246 -12.125 -23.826 1.00 85.75 237 ASP A C 1
ATOM 1891 O O . ASP A 1 237 ? -8.071 -12.061 -24.181 1.00 85.75 237 ASP A O 1
ATOM 1895 N N . ASN A 1 238 ? -9.577 -12.691 -22.656 1.00 85.31 238 ASN A N 1
ATOM 1896 C CA . ASN A 1 238 ? -8.608 -13.152 -21.654 1.00 85.31 238 ASN A CA 1
ATOM 1897 C C . ASN A 1 238 ? -7.854 -14.441 -22.046 1.00 85.31 238 ASN A C 1
ATOM 1899 O O . ASN A 1 238 ? -7.947 -15.465 -21.365 1.00 85.31 238 ASN A O 1
ATOM 1903 N N . ALA A 1 239 ? -7.102 -14.400 -23.144 1.00 82.19 239 ALA A N 1
ATOM 1904 C CA . ALA A 1 239 ? -6.409 -15.549 -23.720 1.00 82.19 239 ALA A CA 1
ATOM 1905 C C . ALA A 1 239 ? -5.333 -16.157 -22.798 1.00 82.19 239 ALA A C 1
ATOM 1907 O O . ALA A 1 239 ? -5.051 -17.349 -22.892 1.00 82.19 239 ALA A O 1
ATOM 1908 N N . ASP A 1 240 ? -4.747 -15.364 -21.893 1.00 83.75 240 ASP A N 1
ATOM 1909 C CA . ASP A 1 240 ? -3.720 -15.806 -20.937 1.00 83.75 240 ASP A CA 1
ATOM 1910 C C . ASP A 1 240 ? -4.296 -16.303 -19.590 1.00 83.75 240 ASP A C 1
ATOM 1912 O O . ASP A 1 240 ? -3.544 -16.784 -18.741 1.00 83.75 240 ASP A O 1
ATOM 1916 N N . GLY A 1 241 ? -5.613 -16.175 -19.375 1.00 86.88 241 GLY A N 1
ATOM 1917 C CA . GLY A 1 241 ? -6.297 -16.543 -18.132 1.00 86.88 241 GLY A CA 1
ATOM 1918 C C . GLY A 1 241 ? -5.968 -15.669 -16.912 1.00 86.88 241 GLY A C 1
ATOM 1919 O O . GLY A 1 241 ? -6.425 -15.979 -15.809 1.00 86.88 241 GLY A O 1
ATOM 1920 N N . LYS A 1 242 ? -5.203 -14.582 -17.064 1.00 87.06 242 LYS A N 1
ATOM 1921 C CA . LYS A 1 242 ? -4.770 -13.710 -15.960 1.00 87.06 242 LYS A CA 1
ATOM 1922 C C . LYS A 1 242 ? -5.791 -12.607 -15.683 1.00 87.06 242 LYS A C 1
ATOM 1924 O O . LYS A 1 242 ? -6.418 -12.075 -16.591 1.00 87.06 242 LYS A O 1
ATOM 1929 N N . TYR A 1 243 ? -5.929 -12.217 -14.417 1.00 88.25 243 TYR A N 1
ATOM 1930 C CA . TYR A 1 243 ? -6.826 -11.125 -13.999 1.00 88.25 243 TYR A CA 1
ATOM 1931 C C . TYR A 1 243 ? -6.155 -9.750 -13.972 1.00 88.25 243 TYR A C 1
ATOM 1933 O O . TYR A 1 243 ? -6.834 -8.729 -13.846 1.00 88.25 243 TYR A O 1
ATOM 1941 N N . THR A 1 244 ? -4.830 -9.721 -14.082 1.00 91.12 244 THR A N 1
ATOM 1942 C CA . THR A 1 244 ? -4.023 -8.507 -14.099 1.00 91.12 244 THR A CA 1
ATOM 1943 C C . THR A 1 244 ? -3.271 -8.382 -15.415 1.00 91.12 244 THR A C 1
ATOM 1945 O O . THR A 1 244 ? -3.034 -9.368 -16.117 1.00 91.12 244 THR A O 1
ATOM 1948 N N . VAL A 1 245 ? -2.929 -7.147 -15.760 1.00 91.25 245 VAL A N 1
ATOM 1949 C CA . VAL A 1 245 ? -2.015 -6.804 -16.847 1.00 91.25 245 VAL A CA 1
ATOM 1950 C C . VAL A 1 245 ? -0.812 -6.091 -16.253 1.00 91.25 245 VAL A C 1
ATOM 1952 O O . VAL A 1 245 ? -0.939 -5.360 -15.268 1.00 91.25 245 VAL A O 1
ATOM 1955 N N . ARG A 1 246 ? 0.352 -6.336 -16.853 1.00 91.19 246 ARG A N 1
ATOM 1956 C CA . ARG A 1 246 ? 1.615 -5.709 -16.491 1.00 91.19 246 ARG A CA 1
ATOM 1957 C C . ARG A 1 246 ? 2.063 -4.788 -17.614 1.00 91.19 246 ARG A C 1
ATOM 1959 O O . ARG A 1 246 ? 2.130 -5.205 -18.766 1.00 91.19 246 ARG A O 1
ATOM 1966 N N . GLU A 1 247 ? 2.363 -3.552 -17.260 1.00 93.62 247 GLU A N 1
ATOM 1967 C CA . GLU A 1 247 ? 2.676 -2.471 -18.187 1.00 93.62 247 GLU A CA 1
ATOM 1968 C C . GLU A 1 247 ? 4.053 -1.902 -17.861 1.00 93.62 247 GLU A C 1
ATOM 1970 O O . GLU A 1 247 ? 4.391 -1.714 -16.691 1.00 93.62 247 GLU A O 1
ATOM 1975 N N . TYR A 1 248 ? 4.832 -1.604 -18.898 1.00 95.00 248 TYR A N 1
ATOM 1976 C CA . TYR A 1 248 ? 6.045 -0.808 -18.759 1.00 95.00 248 TYR A CA 1
ATOM 1977 C C . TYR A 1 248 ? 5.689 0.663 -18.627 1.00 95.00 248 TYR A C 1
ATOM 1979 O O . TYR A 1 248 ? 4.912 1.191 -19.424 1.00 95.00 248 TYR A O 1
ATOM 1987 N N . LEU A 1 249 ? 6.291 1.316 -17.641 1.00 96.44 249 LEU A N 1
ATOM 1988 C CA . LEU A 1 249 ? 6.184 2.750 -17.442 1.00 96.44 249 LEU A CA 1
ATOM 1989 C C . LEU A 1 249 ? 7.497 3.430 -17.827 1.00 96.44 249 LEU A C 1
ATOM 1991 O O . LEU A 1 249 ? 8.584 2.874 -17.655 1.00 96.44 249 LEU A O 1
ATOM 1995 N N . THR A 1 250 ? 7.403 4.670 -18.299 1.00 96.12 250 THR A N 1
ATOM 1996 C CA . THR A 1 250 ? 8.540 5.589 -18.199 1.00 96.12 250 THR A CA 1
ATOM 1997 C C . THR A 1 250 ? 8.775 5.949 -16.730 1.00 96.12 250 THR A C 1
ATOM 1999 O O . THR A 1 250 ? 7.877 5.827 -15.895 1.00 96.12 250 THR A O 1
ATOM 2002 N N . GLU A 1 251 ? 9.971 6.437 -16.409 1.00 95.06 251 GLU A N 1
ATOM 2003 C CA . GLU A 1 251 ? 10.279 6.935 -15.064 1.00 95.06 251 GLU A CA 1
ATOM 2004 C C . GLU A 1 251 ? 9.281 8.017 -14.622 1.00 95.06 251 GLU A C 1
ATOM 2006 O O . GLU A 1 251 ? 8.679 7.901 -13.562 1.00 95.06 251 GLU A O 1
ATOM 2011 N N . GLU A 1 252 ? 8.997 9.005 -15.475 1.00 96.94 252 GLU A N 1
ATOM 2012 C CA . GLU A 1 252 ? 8.016 10.063 -15.188 1.00 96.94 252 GLU A CA 1
ATOM 2013 C C . GLU A 1 252 ? 6.615 9.504 -14.881 1.00 96.94 252 GLU A C 1
ATOM 2015 O O . GLU A 1 252 ? 5.948 9.948 -13.947 1.00 96.94 252 GLU A O 1
ATOM 2020 N N . GLN A 1 253 ? 6.156 8.500 -15.636 1.00 97.88 253 GLN A N 1
ATOM 2021 C CA . GLN A 1 253 ? 4.865 7.855 -15.383 1.00 97.88 253 GLN A CA 1
ATOM 2022 C C . GLN A 1 253 ? 4.846 7.122 -14.040 1.00 97.88 253 GLN A C 1
ATOM 2024 O O . GLN A 1 253 ? 3.833 7.161 -13.341 1.00 97.88 253 GLN A O 1
ATOM 2029 N N . PHE A 1 254 ? 5.949 6.467 -13.678 1.00 97.06 254 PHE A N 1
ATOM 2030 C CA . PHE A 1 254 ? 6.087 5.789 -12.395 1.00 97.06 254 PHE A CA 1
ATOM 2031 C C . PHE A 1 254 ? 6.087 6.777 -11.232 1.00 97.06 254 PHE A C 1
ATOM 2033 O O . PHE A 1 254 ? 5.329 6.580 -10.287 1.00 97.06 254 PHE A O 1
ATOM 2040 N N . LEU A 1 255 ? 6.874 7.852 -11.316 1.00 95.81 255 LEU A N 1
ATOM 2041 C CA . LEU A 1 255 ? 6.955 8.878 -10.273 1.00 95.81 255 LEU A CA 1
ATOM 2042 C C . LEU A 1 255 ? 5.585 9.525 -10.025 1.00 95.81 255 LEU A C 1
ATOM 2044 O O . LEU A 1 255 ? 5.128 9.575 -8.886 1.00 95.81 255 LEU A O 1
ATOM 2048 N N . ASN A 1 256 ? 4.874 9.902 -11.091 1.00 97.25 256 ASN A N 1
ATOM 2049 C CA . ASN A 1 256 ? 3.516 10.448 -10.992 1.00 97.25 256 ASN A CA 1
ATOM 2050 C C . ASN A 1 256 ? 2.518 9.442 -10.391 1.00 97.25 256 ASN A C 1
ATOM 2052 O O . ASN A 1 256 ? 1.631 9.806 -9.617 1.00 97.25 256 ASN A O 1
ATOM 2056 N N . ALA A 1 257 ? 2.624 8.162 -10.763 1.00 97.06 257 ALA A N 1
ATOM 2057 C CA . ALA A 1 257 ? 1.769 7.120 -10.205 1.00 97.06 257 ALA A CA 1
ATOM 2058 C C . ALA A 1 257 ? 2.072 6.874 -8.720 1.00 97.06 257 ALA A C 1
ATOM 2060 O O . ALA A 1 257 ? 1.138 6.679 -7.941 1.00 97.06 257 ALA A O 1
ATOM 2061 N N . TYR A 1 258 ? 3.349 6.918 -8.332 1.00 96.00 258 TYR A N 1
ATOM 2062 C CA . TYR A 1 258 ? 3.788 6.787 -6.949 1.00 96.00 258 TYR A CA 1
ATOM 2063 C C . TYR A 1 258 ? 3.268 7.946 -6.102 1.00 96.00 258 TYR A C 1
ATOM 2065 O O . TYR A 1 258 ? 2.591 7.698 -5.111 1.00 96.00 258 TYR A O 1
ATOM 2073 N N . GLU A 1 259 ? 3.467 9.194 -6.532 1.00 95.69 259 GLU A N 1
ATOM 2074 C CA . GLU A 1 259 ? 2.959 10.373 -5.821 1.00 95.69 259 GLU A CA 1
ATOM 2075 C C . GLU A 1 259 ? 1.435 10.328 -5.676 1.00 95.69 259 GLU A C 1
ATOM 2077 O O . GLU A 1 259 ? 0.893 10.601 -4.610 1.00 95.69 259 GLU A O 1
ATOM 2082 N N . LYS A 1 260 ? 0.706 9.889 -6.707 1.00 96.62 260 LYS A N 1
ATOM 2083 C CA . LYS A 1 260 ? -0.743 9.685 -6.587 1.00 96.62 260 LYS A CA 1
ATOM 2084 C C . LYS A 1 260 ? -1.100 8.583 -5.583 1.00 96.62 260 LYS A C 1
ATOM 2086 O O . LYS A 1 260 ? -2.115 8.694 -4.894 1.00 96.62 260 LYS A O 1
ATOM 2091 N N . MET A 1 261 ? -0.312 7.510 -5.528 1.00 96.56 261 MET A N 1
ATOM 2092 C CA . MET A 1 261 ? -0.526 6.386 -4.618 1.00 96.56 261 MET A CA 1
ATOM 2093 C C . MET A 1 261 ? -0.243 6.780 -3.168 1.00 96.56 261 MET A C 1
ATOM 2095 O O . MET A 1 261 ? -1.043 6.443 -2.301 1.00 96.56 261 MET A O 1
ATOM 2099 N N . THR A 1 262 ? 0.834 7.514 -2.905 1.00 94.19 262 THR A N 1
ATOM 2100 C CA . THR A 1 262 ? 1.348 7.733 -1.545 1.00 94.19 262 THR A CA 1
ATOM 2101 C C . THR A 1 262 ? 1.185 9.166 -1.037 1.00 94.19 262 THR A C 1
ATOM 2103 O O . THR A 1 262 ? 1.154 9.400 0.168 1.00 94.19 262 THR A O 1
ATOM 2106 N N . GLY A 1 263 ? 1.048 10.137 -1.936 1.00 93.25 263 GLY A N 1
ATOM 2107 C CA . GLY A 1 263 ? 1.123 11.563 -1.625 1.00 93.25 263 GLY A CA 1
ATOM 2108 C C . GLY A 1 263 ? 2.554 12.080 -1.460 1.00 93.25 263 GLY A C 1
ATOM 2109 O O . GLY A 1 263 ? 2.726 13.173 -0.926 1.00 93.25 263 GLY A O 1
ATOM 2110 N N . TRP A 1 264 ? 3.569 11.309 -1.867 1.00 91.06 264 TRP A N 1
ATOM 2111 C CA . TRP A 1 264 ? 4.979 11.642 -1.659 1.00 91.06 264 TRP A CA 1
ATOM 2112 C C . TRP A 1 264 ? 5.786 11.662 -2.948 1.00 91.06 264 TRP A C 1
ATOM 2114 O O . TRP A 1 264 ? 5.528 10.897 -3.877 1.00 91.06 264 TRP A O 1
ATOM 2124 N N . ASP A 1 265 ? 6.845 12.467 -2.943 1.00 89.62 265 ASP A N 1
ATOM 2125 C CA . ASP A 1 265 ? 7.933 12.303 -3.897 1.00 89.62 265 ASP A CA 1
ATOM 2126 C C . ASP A 1 265 ? 8.640 10.962 -3.649 1.00 89.62 265 ASP A C 1
ATOM 2128 O O . ASP A 1 265 ? 9.003 10.620 -2.517 1.00 89.62 265 ASP A O 1
ATOM 2132 N N . PHE A 1 266 ? 8.835 10.190 -4.718 1.00 88.69 266 PHE A N 1
ATOM 2133 C CA . PHE A 1 266 ? 9.435 8.864 -4.618 1.00 88.69 266 PHE A CA 1
ATOM 2134 C C . PHE A 1 266 ? 10.853 8.928 -4.052 1.00 88.69 266 PHE A C 1
ATOM 2136 O O . PHE A 1 266 ? 11.174 8.176 -3.135 1.00 88.69 266 PHE A O 1
ATOM 2143 N N . TYR A 1 267 ? 11.705 9.829 -4.541 1.00 83.50 267 TYR A N 1
ATOM 2144 C CA . TYR A 1 267 ? 13.099 9.856 -4.108 1.00 83.50 267 TYR A CA 1
ATOM 2145 C C . TYR A 1 267 ? 13.233 10.325 -2.663 1.00 83.50 267 TYR A C 1
ATOM 2147 O O . TYR A 1 267 ? 14.018 9.732 -1.928 1.00 83.50 267 TYR A O 1
ATOM 2155 N N . ALA A 1 268 ? 12.429 11.299 -2.228 1.00 78.38 268 ALA A N 1
ATOM 2156 C CA . ALA A 1 268 ? 12.352 11.693 -0.822 1.00 78.38 268 ALA A CA 1
ATOM 2157 C C . ALA A 1 268 ? 11.947 10.509 0.078 1.00 78.38 268 ALA A C 1
ATOM 2159 O O . ALA A 1 268 ? 12.561 10.281 1.118 1.00 78.38 268 ALA A O 1
ATOM 2160 N N . SER A 1 269 ? 10.973 9.698 -0.355 1.00 76.12 269 SER A N 1
ATOM 2161 C CA . SER A 1 269 ? 10.495 8.538 0.413 1.00 76.12 269 SER A CA 1
ATOM 2162 C C . SER A 1 269 ? 11.496 7.376 0.486 1.00 76.12 269 SER A C 1
ATOM 2164 O O . SER A 1 269 ? 11.512 6.636 1.468 1.00 76.12 269 SER A O 1
ATOM 2166 N N . GLN A 1 270 ? 12.356 7.213 -0.526 1.00 71.31 270 GLN A N 1
ATOM 2167 C CA . GLN A 1 270 ? 13.357 6.139 -0.565 1.00 71.31 270 GLN A CA 1
ATOM 2168 C C . GLN A 1 270 ? 14.485 6.351 0.452 1.00 71.31 270 GLN A C 1
ATOM 2170 O O . GLN A 1 270 ? 15.133 5.383 0.838 1.00 71.31 270 GLN A O 1
ATOM 2175 N N . TYR A 1 271 ? 14.700 7.583 0.926 1.00 55.78 271 TYR A N 1
ATOM 2176 C CA . TYR A 1 271 ? 15.668 7.864 1.989 1.00 55.78 271 TYR A CA 1
ATOM 2177 C C . TYR A 1 271 ? 15.213 7.390 3.377 1.00 55.78 271 TYR A C 1
ATOM 2179 O O . TYR A 1 271 ? 15.955 7.605 4.323 1.00 55.78 271 TYR A O 1
ATOM 2187 N N . MET A 1 272 ? 14.041 6.753 3.519 1.00 50.47 272 MET A N 1
ATOM 2188 C CA . MET A 1 272 ? 13.559 6.163 4.782 1.00 50.47 272 MET A CA 1
ATOM 2189 C C . MET A 1 272 ? 14.127 4.765 5.093 1.00 50.47 272 MET A C 1
ATOM 2191 O O . MET A 1 272 ? 13.734 4.168 6.096 1.00 50.47 272 MET A O 1
ATOM 2195 N N . TYR A 1 273 ? 15.020 4.243 4.244 1.00 44.28 273 TYR A N 1
ATOM 2196 C CA . TYR A 1 273 ? 15.710 2.962 4.422 1.00 44.28 273 TYR A CA 1
ATOM 2197 C C . TYR A 1 273 ? 17.205 3.172 4.659 1.00 44.28 273 TYR A C 1
ATOM 2199 O O . TYR A 1 273 ? 17.885 3.719 3.761 1.00 44.28 273 TYR A O 1
#

Secondary structure (DSSP, 8-state):
----PPPP---------HHHHHHHHHHHHHHHHHHHHHT--HHHHHHHHHHHHHHHHHHHHHHHHHHHHTT--TTBPP-TT-TTGGG---SEEEEE-SSSSSSPEEEEEEE--SSS--TT---EEEEEEEEEETTEEEEEEE----SSEEEEE-TTS-EEEEEEE-SSSEEEEEEEEEE-TT-PEEEEEEEEEEEE--STT--HHHHHHH-TTTHHHH-SEEEEEEEEEPPHHHHHT-TT--SEEEEEE-HHHHHHHHHHHHSS-HHHHHTT-

Sequence (273 aa):
MILTMPMKKRRIVFGTSKEVRRVMAAGILAAIILSICTGCNADKAKTDTESASAELEPQNRSRMFDQIEQGDWSCVKPIEGMEYLWGDSEGEWIRMDVNGDGLPELVNGWELTGLGYDTSVRKINITYIFACQNQTVELVYTDVNDGMEFLYIAGNGNLVYEWCVSGGPCMNLQRLCRFDLKWNKEYLDTLVLYRFPEGDGMDPEYYRENFPDTFGAGGYGTYYLRERKKTKEELADNADGKYTVREYLTEEQFLNAYEKMTGWDFYASQYMY

Mean predicted aligned error: 13.12 Å

pLDDT: mean 77.05, std 20.46, range [24.95, 97.88]

Foldseek 3Di:
DDDDDDDDPDDDDPPDPPVVCCVVVVVVVVLVVVCVVPVPDPVVSVVVVVVVVVVVVLVLQVVQLVCLVVLNCVLEDDDPPCNPVSPDLPFDWDWDQQAPPPGTWIWTFHFPPDPPADPVWTKTFTAWTWDDDPSGIYTLDGDPDPPFWTFTQFPVRFTKIWGWDDDAFTKIKIFGWGAHPVSDIDTAKMKMKTAHDDDPPDDLVVCCVVPVVPCVVPN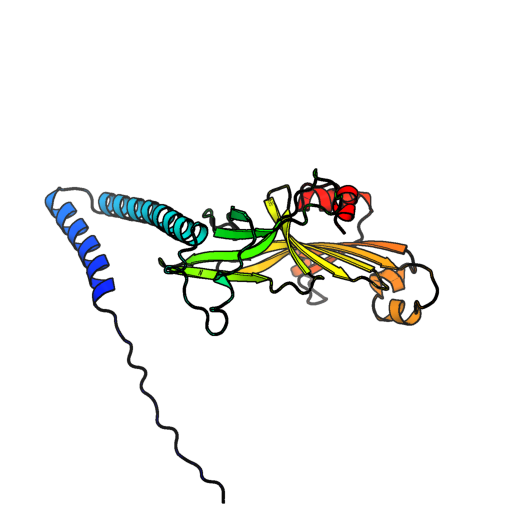GGIWIKMKHADDPVCVVVVPVVDRIDMDTDDPVRRQVVVCVRRVDRPVSVVRSD

Nearest PDB structures (foldseek):
  1obp-assembly1_B  TM=2.615E-01  e=3.448E-01  Bos taurus
  6ehe-assembly1_A  TM=2.462E-01  e=9.946E+00  Vibrio cholerae O395

Radius of gyration: 26.13 Å; Cα contacts (8 Å, |Δi|>4): 379; chains: 1; bounding box: 82×72×53 Å

Solvent-accessible surface area (backbone atoms only — not comparable to full-atom values): 16042 Å² total; per-residue (Å²): 141,81,90,81,78,84,84,77,87,78,81,84,75,81,82,74,68,69,60,66,60,46,54,57,49,48,53,54,49,49,53,51,52,50,29,72,73,66,74,50,56,67,67,56,56,49,51,54,50,54,50,51,53,62,55,47,52,61,54,52,46,51,53,55,47,54,33,44,80,70,71,44,58,85,58,46,59,86,50,90,96,51,77,74,66,82,79,70,75,83,47,52,80,44,78,43,54,56,52,75,82,82,55,65,27,47,31,34,20,37,61,91,75,87,80,82,48,61,82,89,59,63,56,34,38,44,41,38,32,35,38,77,53,96,96,33,30,37,78,68,44,73,52,87,71,82,83,45,57,45,46,26,39,30,70,68,68,36,41,35,39,38,41,52,45,89,59,91,60,29,35,46,34,42,26,41,41,38,29,43,100,84,58,48,83,42,77,68,37,32,43,37,39,41,35,35,80,87,63,91,93,66,57,70,65,61,38,34,70,79,33,42,85,52,38,46,68,69,48,71,47,75,46,39,34,37,42,33,66,50,51,75,68,56,56,71,66,42,84,84,74,61,68,57,45,78,42,85,41,53,68,70,56,43,47,56,52,43,24,70,59,30,59,41,60,58,73,67,55,58,56,72,113